Protein AF-A0A3C1Z7U4-F1 (afdb_monomer)

Solvent-accessible surface area (backbone atoms only — not comparable to full-atom values): 12182 Å² total; per-residue (Å²): 132,82,89,82,87,86,82,54,70,68,58,47,67,77,40,43,71,58,56,54,52,57,55,61,70,72,54,97,65,94,72,73,56,51,75,49,67,65,86,51,67,69,58,41,62,73,58,35,63,60,101,87,48,56,66,45,49,48,79,50,59,74,82,74,62,65,42,77,43,46,24,66,36,60,48,80,41,65,33,46,85,19,44,37,34,33,31,33,34,36,54,80,36,79,53,82,96,38,76,42,42,61,32,55,44,77,22,48,40,54,25,61,75,49,22,58,13,46,69,9,31,32,35,36,34,45,58,92,73,70,48,54,37,66,75,48,59,78,37,62,27,72,60,80,75,79,61,44,31,95,67,64,63,48,69,48,43,78,58,87,52,37,36,31,38,78,57,69,88,74,27,50,45,23,40,38,39,46,49,24,48,51,38,60,70,66,68,82,54,85,79,46,44,64,70,47,36,44,52,41,42,76,72,70,43,78,54,73,95,73,112

Foldseek 3Di:
DQDDDDDDPVCCVVCVVVVFVVSVVVDPDDDQGDKQADPDPVVQVVQAADPPGGRRMDTDGDQPWKDKWFFQFWDWDQALQFWTWTKTQTDQDDTLNDTDGIATCGAQLSCVVQQPGHGWIFMWTADVSHHIYTPGTPGHDHDDDDQADPQPRHGWDDDDRTIGDPPCQPRLNNQLNVQQVVVVVVVPDPPSHSVNSSVCVVVPDRDPVVD

Nearest PDB structures (foldseek):
  2owo-assembly1_A  TM=8.146E-01  e=3.472E-16  Escherichia coli K-12
  4glx-assembly1_A  TM=8.108E-01  e=1.636E-15  Escherichia coli K-12
  1v9p-assembly1_A  TM=6.167E-01  e=9.565E-16  Thermus filiformis
  1dgs-assembly2_B  TM=6.262E-01  e=2.635E-15  Thermus filiformis
  5tt5-assembly1_A  TM=5.731E-01  e=1.775E-14  Escherichia coli K-12

Secondary structure (DSSP, 8-state):
--------HHHHHHSHHHHHHHHHTT-SS----EEEE---HHHHHHH-B-SS-BSSEEEE------EEEEEEEEEEEE-TTSEEEEEEEEEEEEETTEEEEEEE---HHHHHHHT--TT-EEEEEEETTTEEEEEEEEE--PPP--SB-TTT-PBPEEETTEEE---TTT-HHHHHHHHHHHHHHH-S-TT-SHHHHHHHHHTT--SGGG-

Structure (mmCIF, N/CA/C/O backbone):
data_AF-A0A3C1Z7U4-F1
#
_entry.id   AF-A0A3C1Z7U4-F1
#
loop_
_atom_site.group_PDB
_atom_site.id
_atom_site.type_symbol
_atom_site.label_atom_id
_atom_site.label_alt_id
_atom_site.label_comp_id
_atom_site.label_asym_id
_atom_site.label_entity_id
_atom_site.label_seq_id
_atom_site.pdbx_PDB_ins_code
_atom_site.Cartn_x
_atom_site.Cartn_y
_atom_site.Cartn_z
_atom_site.occupancy
_atom_site.B_iso_or_equiv
_atom_site.auth_seq_id
_atom_site.auth_comp_id
_atom_site.auth_asym_id
_atom_site.auth_atom_id
_atom_site.pdbx_PDB_model_num
ATOM 1 N N . GLN A 1 1 ? -31.404 11.620 15.167 1.00 68.75 1 GLN A N 1
ATOM 2 C CA . GLN A 1 1 ? -30.250 12.331 15.762 1.00 68.75 1 GLN A CA 1
ATOM 3 C C . GLN A 1 1 ? -29.251 11.278 16.196 1.00 68.75 1 GLN A C 1
ATOM 5 O O . GLN A 1 1 ? -29.694 10.227 16.638 1.00 68.75 1 GLN A O 1
ATOM 10 N N . LEU A 1 2 ? -27.952 11.521 16.017 1.00 82.56 2 LEU A N 1
ATOM 11 C CA . LEU A 1 2 ? -26.932 10.608 16.535 1.00 82.56 2 LEU A CA 1
ATOM 12 C C . LEU A 1 2 ? -26.929 10.652 18.073 1.00 82.56 2 LEU A C 1
ATOM 14 O O . LEU A 1 2 ? -27.248 11.704 18.636 1.00 82.56 2 LEU A O 1
ATOM 18 N N . PRO A 1 3 ? -26.600 9.540 18.746 1.00 88.94 3 PRO A N 1
ATOM 19 C CA . PRO A 1 3 ? -26.448 9.509 20.195 1.00 88.94 3 PRO A CA 1
ATOM 20 C C . PRO A 1 3 ? -25.341 10.475 20.632 1.00 88.94 3 PRO A C 1
ATOM 22 O O . PRO A 1 3 ? -24.292 10.568 19.995 1.00 88.94 3 PRO A O 1
ATOM 25 N N . ILE A 1 4 ? -25.589 11.206 21.719 1.00 91.81 4 ILE A N 1
ATOM 26 C CA . ILE A 1 4 ? -24.641 12.167 22.286 1.00 91.81 4 ILE A CA 1
ATOM 27 C C . ILE A 1 4 ? -24.440 11.899 23.773 1.00 91.81 4 ILE A C 1
ATOM 29 O O . ILE A 1 4 ? -25.379 11.564 24.493 1.00 91.81 4 ILE A O 1
ATOM 33 N N . TRP A 1 5 ? -23.213 12.112 24.234 1.00 93.94 5 TRP A N 1
ATOM 34 C CA . TRP A 1 5 ? -22.877 12.199 25.648 1.00 93.94 5 TRP A CA 1
ATOM 35 C C . TRP A 1 5 ? -22.372 13.609 25.948 1.00 93.94 5 TRP A C 1
ATOM 37 O O . TRP A 1 5 ? -21.627 14.189 25.157 1.00 93.94 5 TRP A O 1
ATOM 47 N N . LEU A 1 6 ? -22.783 14.157 27.090 1.00 94.19 6 LEU A N 1
ATOM 48 C CA . LEU A 1 6 ? -22.351 15.460 27.582 1.00 94.19 6 LEU A CA 1
ATOM 49 C C . LEU A 1 6 ? -21.768 15.288 28.981 1.00 94.19 6 LEU A C 1
ATOM 51 O O . LEU A 1 6 ? -22.380 14.652 29.837 1.00 94.19 6 LEU A O 1
ATOM 55 N N . GLY A 1 7 ? -20.614 15.895 29.222 1.00 93.50 7 GLY A N 1
ATOM 56 C CA . GLY A 1 7 ? -19.969 15.878 30.525 1.00 93.50 7 GLY A CA 1
ATOM 57 C C . GLY A 1 7 ? -18.756 16.792 30.568 1.00 93.50 7 GLY A C 1
ATOM 58 O O . GLY A 1 7 ? -18.415 17.453 29.584 1.00 93.50 7 GLY A O 1
ATOM 59 N N . ASP A 1 8 ? -18.122 16.852 31.733 1.00 93.94 8 ASP A N 1
ATOM 60 C CA . ASP A 1 8 ? -16.895 17.615 31.919 1.00 93.94 8 ASP A CA 1
ATOM 61 C C . ASP A 1 8 ? -15.647 16.802 31.545 1.00 93.94 8 ASP A C 1
ATOM 63 O O . ASP A 1 8 ? -15.679 15.585 31.326 1.00 93.94 8 ASP A O 1
ATOM 67 N N . ILE A 1 9 ? -14.515 17.503 31.470 1.00 90.69 9 ILE A N 1
ATOM 68 C CA . ILE A 1 9 ? -13.242 16.897 31.082 1.00 90.69 9 ILE A CA 1
ATOM 69 C C . ILE A 1 9 ? -12.739 15.870 32.103 1.00 90.69 9 ILE A C 1
ATOM 71 O O . ILE A 1 9 ? -12.053 14.924 31.722 1.00 90.69 9 ILE A O 1
ATOM 75 N N . ASN A 1 10 ? -13.105 16.003 33.380 1.00 95.00 10 ASN A N 1
ATOM 76 C CA . ASN A 1 10 ? -12.690 15.068 34.425 1.00 95.00 10 ASN A CA 1
ATOM 77 C C . ASN A 1 10 ? -13.400 13.723 34.251 1.00 95.00 10 ASN A C 1
ATOM 79 O O . ASN A 1 10 ? -12.767 12.668 34.288 1.00 95.00 10 ASN A O 1
ATOM 83 N N . THR A 1 11 ? -14.704 13.760 33.990 1.00 95.19 11 THR A N 1
ATOM 84 C CA . THR A 1 11 ? -15.523 12.579 33.719 1.00 95.19 11 THR A CA 1
ATOM 8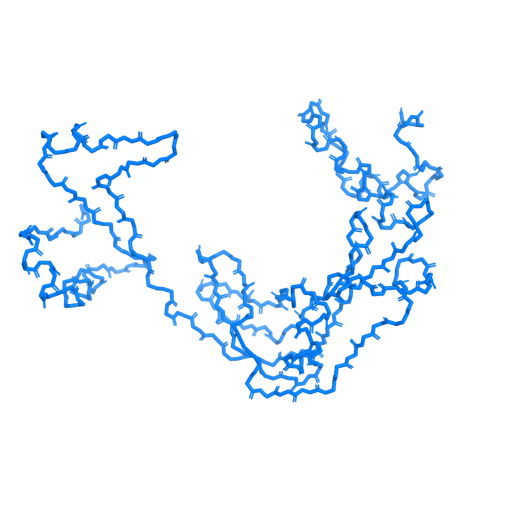5 C C . THR A 1 11 ? -15.080 11.917 32.420 1.00 95.19 11 THR A C 1
ATOM 87 O O . THR A 1 11 ? -14.838 10.713 32.402 1.00 95.19 11 THR A O 1
ATOM 90 N N . LEU A 1 12 ? -14.869 12.707 31.358 1.00 92.75 12 LEU A N 1
ATOM 91 C CA . LEU A 1 12 ? -14.352 12.191 30.091 1.00 92.75 12 LEU A CA 1
ATOM 92 C C . LEU A 1 12 ? -13.006 11.480 30.273 1.00 92.75 12 LEU A C 1
ATOM 94 O O . LEU A 1 12 ? -12.808 10.401 29.728 1.00 92.75 12 LEU A O 1
ATOM 98 N N . THR A 1 13 ? -12.088 12.060 31.049 1.00 92.94 13 THR A N 1
ATOM 99 C CA . THR A 1 13 ? -10.742 11.497 31.241 1.00 92.94 13 THR A CA 1
ATOM 100 C C . THR A 1 13 ? -10.772 10.233 32.103 1.00 92.94 13 THR A C 1
ATOM 102 O O . THR A 1 13 ? -10.055 9.279 31.821 1.00 92.94 13 THR A O 1
ATOM 105 N N . THR A 1 14 ? -11.608 10.197 33.144 1.00 96.62 14 THR A N 1
ATOM 106 C CA . THR A 1 14 ? -11.690 9.054 34.073 1.00 96.62 14 THR A CA 1
ATOM 107 C C . THR A 1 14 ? -12.508 7.884 33.531 1.00 96.62 14 THR A C 1
ATOM 109 O O . THR A 1 14 ? -12.253 6.744 33.908 1.00 96.62 14 THR A O 1
ATOM 112 N N . GLN A 1 15 ? -13.473 8.138 32.642 1.00 95.94 15 GLN A N 1
ATOM 113 C CA . GLN A 1 15 ? -14.406 7.132 32.118 1.00 95.94 15 GLN A CA 1
ATOM 114 C C . GLN A 1 15 ? -14.329 6.975 30.592 1.00 95.94 15 GLN A C 1
ATOM 116 O O . GLN A 1 15 ? -15.272 6.474 29.978 1.00 95.94 15 GLN A O 1
ATOM 121 N N . PHE A 1 16 ? -13.216 7.388 29.981 1.00 92.81 16 PHE A N 1
ATOM 122 C CA . PHE A 1 16 ? -13.046 7.482 28.529 1.00 92.81 16 PHE A CA 1
ATOM 123 C C . PHE A 1 16 ? -13.517 6.231 27.770 1.00 92.81 16 PHE A C 1
ATOM 125 O O . PHE A 1 16 ? -14.417 6.317 26.937 1.00 92.81 16 PHE A O 1
ATOM 132 N N . GLU A 1 17 ? -12.954 5.058 28.085 1.00 91.69 17 GLU A N 1
ATOM 133 C CA . GLU A 1 17 ? -13.262 3.810 27.367 1.00 91.69 17 GLU A CA 1
ATOM 134 C C . GLU A 1 17 ? -14.734 3.412 27.486 1.00 91.69 17 GLU A C 1
ATOM 136 O O . GLU A 1 17 ? -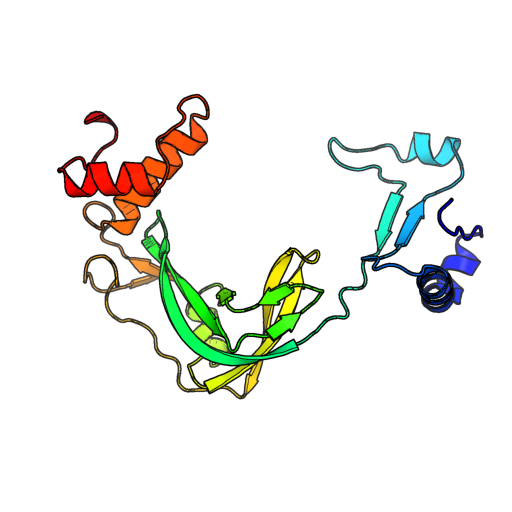15.346 2.964 26.512 1.00 91.69 17 GLU A O 1
ATOM 141 N N . LYS A 1 18 ? -15.318 3.614 28.672 1.00 93.94 18 LYS A N 1
ATOM 142 C CA . LYS A 1 18 ? -16.723 3.307 28.936 1.00 93.94 18 LYS A CA 1
ATOM 143 C C . LYS A 1 18 ? -17.638 4.202 28.105 1.00 93.94 18 LYS A C 1
ATOM 145 O O . LYS A 1 18 ? -18.523 3.689 27.435 1.00 93.94 18 LYS A O 1
ATOM 150 N N . ILE A 1 19 ? -17.396 5.516 28.099 1.00 94.44 19 ILE A N 1
ATOM 151 C CA . ILE A 1 19 ? -18.199 6.484 27.333 1.00 94.44 19 ILE A CA 1
ATOM 152 C C . ILE A 1 19 ? -18.165 6.154 25.838 1.00 94.44 19 ILE A C 1
ATOM 154 O O . ILE A 1 19 ? -19.208 6.134 25.188 1.00 94.44 19 ILE A O 1
ATOM 158 N N . VAL A 1 20 ? -16.976 5.872 25.293 1.00 92.44 20 VAL A N 1
ATOM 159 C CA . VAL A 1 20 ? -16.820 5.509 23.877 1.00 92.44 20 VAL A CA 1
ATOM 160 C C . VAL A 1 20 ? -17.592 4.229 23.558 1.00 92.44 20 VAL A C 1
ATOM 162 O O . VAL A 1 20 ? -18.362 4.207 22.600 1.00 92.44 20 VAL A O 1
ATOM 165 N N . THR A 1 21 ? -17.422 3.183 24.369 1.00 90.50 21 THR A N 1
ATOM 166 C CA . THR A 1 21 ? -18.082 1.885 24.157 1.00 90.50 21 THR A CA 1
ATOM 167 C C . THR A 1 21 ? -19.603 2.007 24.245 1.00 90.50 21 THR A C 1
ATOM 169 O O . THR A 1 21 ? -20.304 1.490 23.377 1.00 90.50 21 THR A O 1
ATOM 172 N N . ASP A 1 22 ? -20.107 2.734 25.245 1.00 92.62 22 ASP A N 1
ATOM 173 C CA . ASP A 1 22 ? -21.539 2.951 25.455 1.00 92.62 22 ASP A CA 1
ATOM 174 C C . ASP A 1 22 ? -22.163 3.696 24.261 1.00 92.62 22 ASP A C 1
ATOM 176 O O . ASP A 1 22 ? -23.215 3.289 23.778 1.00 92.62 22 ASP A O 1
ATOM 180 N N . ILE A 1 23 ? -21.509 4.739 23.725 1.00 92.25 23 ILE A N 1
ATOM 181 C CA . ILE A 1 23 ? -22.001 5.439 22.523 1.00 92.25 23 ILE A CA 1
ATOM 182 C C . ILE A 1 23 ? -22.014 4.507 21.311 1.00 92.25 23 ILE A C 1
ATOM 184 O O . ILE A 1 23 ? -23.020 4.441 20.606 1.00 92.25 23 ILE A O 1
ATOM 188 N N . LEU A 1 24 ? -20.923 3.785 21.054 1.00 88.69 24 LEU A N 1
ATOM 189 C CA . LEU A 1 24 ? -20.830 2.904 19.886 1.00 88.69 24 LEU A CA 1
ATOM 190 C C . LEU A 1 24 ? -21.876 1.779 19.925 1.00 88.69 24 LEU A C 1
ATOM 192 O O . LEU A 1 24 ? -22.390 1.394 18.883 1.00 88.69 24 LEU A O 1
ATOM 196 N N . ALA A 1 25 ? -22.247 1.296 21.112 1.00 89.44 25 ALA A N 1
ATOM 197 C CA . ALA A 1 25 ? -23.272 0.266 21.277 1.00 89.44 25 ALA A CA 1
ATOM 198 C C . ALA A 1 25 ? -24.713 0.758 21.019 1.00 89.44 25 ALA A C 1
ATOM 200 O O . ALA A 1 25 ? -25.631 -0.057 20.959 1.00 89.44 25 ALA A O 1
ATOM 201 N N . THR A 1 26 ? -24.936 2.071 20.889 1.00 91.94 26 THR A N 1
ATOM 202 C CA . THR A 1 26 ? -26.283 2.650 20.701 1.00 91.94 26 THR A CA 1
ATOM 203 C C . THR A 1 26 ? -26.698 2.830 19.240 1.00 91.94 26 THR A C 1
ATOM 205 O O . THR A 1 26 ? -27.820 3.267 18.985 1.00 91.94 26 THR A O 1
ATOM 208 N N . VAL A 1 27 ? -25.827 2.502 18.282 1.00 88.75 27 VAL A N 1
ATOM 209 C CA . VAL A 1 27 ? -26.119 2.580 16.842 1.00 88.75 27 VAL A CA 1
ATOM 210 C C . VAL A 1 27 ? -26.235 1.185 16.225 1.00 88.75 27 VAL A C 1
ATOM 212 O O . VAL A 1 27 ? -25.531 0.261 16.620 1.00 88.75 27 VAL A O 1
ATOM 215 N N . ASP A 1 28 ? -27.127 1.034 15.247 1.00 88.00 28 ASP A N 1
ATOM 216 C CA . ASP A 1 28 ? -27.421 -0.215 14.529 1.00 88.00 28 ASP A CA 1
ATOM 217 C C . ASP A 1 28 ? -26.757 -0.283 13.140 1.00 88.00 28 ASP A C 1
ATOM 219 O O . ASP A 1 28 ? -27.131 -1.091 12.289 1.00 88.00 28 ASP A O 1
ATOM 223 N N . PHE A 1 29 ? -25.755 0.565 12.909 1.00 81.00 29 PHE A N 1
ATOM 224 C CA . PHE A 1 29 ? -24.989 0.652 11.670 1.00 81.00 29 PHE A CA 1
ATOM 225 C C . PHE A 1 29 ? -23.494 0.809 11.958 1.00 81.00 29 PHE A C 1
ATOM 227 O O . PHE A 1 29 ? -23.091 1.245 13.038 1.00 81.00 29 PHE A O 1
ATOM 234 N N . ASP A 1 30 ? -22.671 0.486 10.961 1.00 71.94 30 ASP A N 1
ATOM 235 C CA . ASP A 1 30 ? -21.218 0.587 11.068 1.00 71.94 30 ASP A CA 1
ATOM 236 C C . ASP A 1 30 ? -20.768 2.045 11.246 1.00 71.94 30 ASP A C 1
ATOM 238 O O . ASP A 1 30 ? -21.117 2.937 10.466 1.00 71.94 30 ASP A O 1
ATOM 242 N N . VAL A 1 31 ? -19.931 2.274 12.254 1.00 81.62 31 VAL A N 1
ATOM 243 C CA . VAL A 1 31 ? -19.301 3.563 12.552 1.00 81.62 31 VAL A CA 1
ATOM 244 C C . VAL A 1 31 ? -17.801 3.369 12.728 1.00 81.62 31 VAL A C 1
ATOM 246 O O . VAL A 1 31 ? -17.345 2.352 13.243 1.00 81.62 31 VAL A O 1
ATOM 249 N N . ASP A 1 32 ? -17.011 4.350 12.299 1.00 75.50 32 ASP A N 1
ATOM 250 C CA . ASP A 1 32 ? -15.547 4.265 12.329 1.00 75.50 32 ASP A CA 1
ATOM 251 C C . ASP A 1 32 ? -14.915 4.924 13.564 1.00 75.50 32 ASP A C 1
ATOM 253 O O . ASP A 1 32 ? -13.687 5.003 13.670 1.00 75.50 32 ASP A O 1
ATOM 257 N N . GLY A 1 33 ? -15.744 5.394 14.500 1.00 86.56 33 GLY A N 1
ATOM 258 C CA . GLY A 1 33 ? -15.313 6.054 15.722 1.00 86.56 33 GLY A CA 1
ATOM 259 C C . GLY A 1 33 ? -16.361 6.988 16.322 1.00 86.56 33 GLY A C 1
ATOM 260 O O . GLY A 1 33 ? -17.536 6.959 15.962 1.00 86.56 33 GLY A O 1
ATOM 261 N N . VAL A 1 34 ? -15.902 7.849 17.230 1.00 92.19 34 VAL A N 1
ATOM 262 C CA . VAL A 1 34 ? -16.693 8.917 17.854 1.00 92.19 34 VAL A CA 1
ATOM 263 C C . VAL A 1 34 ? -16.026 10.273 17.635 1.00 92.19 34 VAL A C 1
ATOM 265 O O . VAL A 1 34 ? -14.810 10.368 17.460 1.00 92.19 34 VAL A O 1
ATOM 268 N N . VAL A 1 35 ? -16.814 11.345 17.651 1.00 93.94 35 VAL A N 1
ATOM 269 C CA . VAL A 1 35 ? -16.304 12.718 17.566 1.00 93.94 35 VAL A CA 1
ATOM 270 C C . VAL A 1 35 ? -16.416 13.371 18.935 1.00 93.94 35 VAL A C 1
ATOM 272 O O . VAL A 1 35 ? -17.496 13.420 19.516 1.00 93.94 35 VAL A O 1
ATOM 275 N N . PHE A 1 36 ? -15.301 13.896 19.431 1.00 94.19 36 PHE A N 1
ATOM 276 C CA . PHE A 1 36 ? -15.264 14.732 20.623 1.00 94.19 36 PHE A CA 1
ATOM 277 C C . PHE A 1 36 ? -15.289 16.199 20.217 1.00 94.19 36 PHE A C 1
ATOM 279 O O . PHE A 1 36 ? -14.517 16.621 19.354 1.00 94.19 36 PHE A O 1
ATOM 286 N N . GLU A 1 37 ? -16.155 16.975 20.860 1.00 95.19 37 GLU A N 1
ATOM 287 C CA . GLU A 1 37 ? -16.351 18.394 20.590 1.00 95.19 37 GLU A CA 1
ATOM 288 C C . GLU A 1 37 ? -16.462 19.177 21.901 1.00 95.19 37 GLU A C 1
ATOM 290 O O . GLU A 1 37 ? -17.188 18.789 22.817 1.00 95.19 37 GLU A O 1
ATOM 295 N N . VAL A 1 38 ? -15.760 20.308 21.983 1.00 95.50 38 VAL A N 1
ATOM 296 C CA . VAL A 1 38 ? -15.961 21.283 23.062 1.00 95.50 38 VAL A CA 1
ATOM 297 C C . VAL A 1 38 ? -17.317 21.950 22.876 1.00 95.50 38 VAL A C 1
ATOM 299 O O . VAL A 1 38 ? -17.565 22.527 21.829 1.00 95.50 38 VAL A O 1
ATOM 302 N N . THR A 1 39 ? -18.177 21.945 23.890 1.00 94.75 39 THR A N 1
ATOM 303 C CA . THR A 1 39 ? -19.539 22.505 23.791 1.00 94.75 39 THR A CA 1
ATOM 304 C C . THR A 1 39 ? -19.620 24.011 24.057 1.00 94.75 39 THR A C 1
ATOM 306 O O . THR A 1 39 ? -20.610 24.649 23.712 1.00 94.75 39 THR A O 1
ATOM 309 N N . ASN A 1 40 ? -18.590 24.609 24.664 1.00 94.31 40 ASN A N 1
ATOM 310 C CA . ASN A 1 40 ? -18.560 26.035 24.990 1.00 94.31 40 ASN A CA 1
ATOM 311 C C . ASN A 1 40 ? -18.132 26.893 23.782 1.00 94.31 40 ASN A C 1
ATOM 313 O O . ASN A 1 40 ? -16.992 26.809 23.326 1.00 94.31 40 ASN A O 1
ATOM 317 N N . GLU A 1 41 ? -19.017 27.776 23.315 1.00 95.50 41 GLU A N 1
ATOM 318 C CA . GLU A 1 41 ? -18.796 28.618 22.125 1.00 95.50 41 GLU A CA 1
ATOM 319 C C . GLU A 1 41 ? -17.652 29.641 22.270 1.00 95.50 41 GLU A C 1
ATOM 321 O O . GLU A 1 41 ? -16.918 29.909 21.314 1.00 95.50 41 GLU A O 1
ATOM 326 N N . SER A 1 42 ? -17.435 30.180 23.476 1.00 96.69 42 SER A N 1
ATOM 327 C CA . SER A 1 42 ? -16.307 31.087 23.736 1.00 96.69 42 SER A CA 1
ATOM 328 C C . SER A 1 42 ? -14.971 30.350 23.592 1.00 96.69 42 SER A C 1
ATOM 330 O O . SER A 1 42 ? -14.054 30.834 22.924 1.00 96.69 42 SER A O 1
ATOM 332 N N . LEU A 1 43 ? -14.887 29.123 24.120 1.00 94.31 43 LEU A N 1
ATOM 333 C CA . LEU A 1 43 ? -13.712 28.266 23.958 1.00 94.31 43 LEU A CA 1
ATOM 334 C C . LEU A 1 43 ? -13.500 27.854 22.499 1.00 94.31 43 LEU A C 1
ATOM 336 O O . LEU A 1 43 ? -12.370 27.931 22.020 1.00 94.31 43 LEU A O 1
ATOM 340 N N . LYS A 1 44 ? -14.557 27.488 21.759 1.00 96.56 44 LYS A N 1
ATOM 341 C CA . LYS A 1 44 ? -14.440 27.198 20.318 1.00 96.56 44 LYS A CA 1
ATOM 342 C C . LYS A 1 44 ? -13.828 28.375 19.557 1.00 96.56 44 LYS A C 1
ATOM 344 O O . LYS A 1 44 ? -12.913 28.182 18.751 1.00 96.56 44 LYS A O 1
ATOM 349 N N . THR A 1 45 ? -14.294 29.588 19.853 1.00 95.69 45 THR A N 1
ATOM 350 C CA . THR A 1 45 ? -13.799 30.827 19.239 1.00 95.69 45 THR A CA 1
ATOM 351 C C . THR A 1 45 ? -12.319 31.049 19.548 1.00 95.69 45 THR A C 1
ATOM 353 O O . THR A 1 45 ? -11.537 31.306 18.634 1.00 95.69 45 THR A O 1
ATOM 356 N N . GLN A 1 46 ? -11.910 30.890 20.810 1.00 97.00 46 GLN A N 1
ATOM 357 C CA . GLN A 1 46 ? -10.509 31.046 21.217 1.00 97.00 46 GLN A CA 1
ATOM 358 C C . GLN A 1 46 ? -9.588 29.976 20.620 1.00 97.00 46 GLN A C 1
ATOM 360 O O . GLN A 1 46 ? -8.468 30.279 20.210 1.00 97.00 46 GLN A O 1
ATOM 365 N N . MET A 1 47 ? -10.044 28.723 20.552 1.00 96.62 47 MET A N 1
ATOM 366 C CA . MET A 1 47 ? -9.259 27.626 19.988 1.00 96.62 47 MET A CA 1
ATOM 367 C C . MET A 1 47 ? -9.063 27.803 18.478 1.00 96.62 47 MET A C 1
ATOM 369 O O . MET A 1 47 ? -7.962 27.568 17.974 1.00 96.62 47 MET A O 1
ATOM 373 N N . GLY A 1 48 ? -10.100 28.245 17.762 1.00 96.12 48 GLY A N 1
ATOM 374 C CA . GLY A 1 48 ? -10.055 28.522 16.328 1.00 96.12 48 GLY A CA 1
ATOM 375 C C . GLY A 1 48 ? -9.897 27.273 15.450 1.00 96.12 48 GLY A C 1
ATOM 376 O O . GLY A 1 48 ? -10.223 26.146 15.837 1.00 96.12 48 GLY A O 1
ATOM 377 N N . ALA A 1 49 ? -9.399 27.470 14.228 1.00 96.06 49 ALA A N 1
ATOM 378 C CA . ALA A 1 49 ? -9.224 26.427 13.217 1.00 96.06 49 ALA A CA 1
ATOM 379 C C . ALA A 1 49 ? -7.993 26.698 12.336 1.00 96.06 49 ALA A C 1
ATOM 381 O O . ALA A 1 49 ? -7.495 27.821 12.271 1.00 96.06 49 ALA A O 1
ATOM 382 N N . ASN A 1 50 ? -7.503 25.669 11.645 1.00 93.94 50 ASN A N 1
ATOM 383 C CA . ASN A 1 50 ? -6.584 25.829 10.515 1.00 93.94 50 ASN A CA 1
ATOM 384 C C . ASN A 1 50 ? -7.353 25.678 9.185 1.00 93.94 50 ASN A C 1
ATOM 386 O O . ASN A 1 50 ? -8.565 25.488 9.183 1.00 93.94 50 ASN A O 1
ATOM 390 N N . ARG A 1 51 ? -6.654 25.722 8.040 1.00 91.44 51 ARG A N 1
ATOM 391 C CA . ARG A 1 51 ? -7.271 25.613 6.700 1.00 91.44 51 ARG A CA 1
ATOM 392 C C . ARG A 1 51 ? -8.112 24.340 6.489 1.00 91.44 51 ARG A C 1
ATOM 394 O O . ARG A 1 51 ? -8.909 24.299 5.560 1.00 91.44 51 ARG A O 1
ATOM 401 N N . LYS A 1 52 ? -7.902 23.293 7.290 1.00 88.75 52 LYS A N 1
ATOM 402 C CA . LYS A 1 52 ? -8.487 21.964 7.088 1.00 88.75 52 LYS A CA 1
ATOM 403 C C . LYS A 1 52 ? -9.294 21.440 8.285 1.00 88.75 52 LYS A C 1
ATOM 405 O O . LYS A 1 52 ? -10.174 20.619 8.066 1.00 88.75 52 LYS A O 1
ATOM 410 N N . PHE A 1 53 ? -9.013 21.877 9.515 1.00 92.50 53 PHE A N 1
ATOM 411 C CA . PHE A 1 53 ? -9.577 21.292 10.738 1.00 92.50 53 PHE A CA 1
ATOM 412 C C . PHE A 1 53 ? -9.818 22.331 11.846 1.00 92.50 53 PHE A C 1
ATOM 414 O O . PHE A 1 53 ? -8.995 23.231 12.051 1.00 92.50 53 PHE A O 1
ATOM 421 N N . HIS A 1 54 ? -10.904 22.156 12.605 1.00 96.62 54 HIS A N 1
ATOM 422 C CA . HIS A 1 54 ? -11.149 22.853 13.872 1.00 96.62 54 HIS A CA 1
ATOM 423 C C . HIS A 1 54 ? -10.237 22.306 14.976 1.00 96.62 54 HIS A C 1
ATOM 425 O O . HIS A 1 54 ? -9.951 21.113 15.010 1.00 96.62 54 HIS A O 1
ATOM 431 N N . ARG A 1 55 ? -9.770 23.166 15.889 1.00 95.38 55 ARG A N 1
ATOM 432 C CA . ARG A 1 55 ? -8.918 22.739 17.019 1.00 95.38 55 ARG A CA 1
ATOM 433 C C . ARG A 1 55 ? -9.716 22.218 18.216 1.00 95.38 55 ARG A C 1
ATOM 435 O O . ARG A 1 55 ? -9.152 21.547 19.068 1.00 95.38 55 ARG A O 1
ATOM 442 N N . TRP A 1 56 ? -11.005 22.536 18.276 1.00 95.31 56 TRP A N 1
ATOM 443 C CA . TRP A 1 56 ? -11.936 22.176 19.351 1.00 95.31 56 TRP A CA 1
ATOM 444 C C . TRP A 1 56 ? -12.737 20.895 19.071 1.00 95.31 56 TRP A C 1
ATOM 446 O O . TRP A 1 56 ? -13.632 20.552 19.843 1.00 95.31 56 TRP A O 1
ATOM 456 N N . GLN A 1 57 ? -12.428 20.197 17.975 1.00 95.75 57 GLN A N 1
ATOM 457 C CA . GLN A 1 57 ? -13.092 18.962 17.575 1.00 95.75 57 GLN A CA 1
ATOM 458 C C . GLN A 1 57 ? -12.057 17.929 17.122 1.00 95.75 57 GLN A C 1
ATOM 460 O O . GLN A 1 57 ? -11.125 18.259 16.386 1.00 95.75 57 GLN A O 1
ATOM 465 N N . ILE A 1 58 ? -12.224 16.675 17.540 1.00 92.88 58 ILE A N 1
ATOM 466 C CA . ILE A 1 58 ? -11.358 15.565 17.135 1.00 92.88 58 ILE A CA 1
ATOM 467 C C . ILE A 1 58 ? -12.174 14.292 16.913 1.00 92.88 58 ILE A C 1
ATOM 469 O O . ILE A 1 58 ? -13.018 13.926 17.726 1.00 92.88 58 ILE A O 1
ATOM 473 N N . ALA A 1 59 ? -11.904 13.601 15.806 1.00 90.88 59 ALA A N 1
ATOM 474 C CA . ALA A 1 59 ? -12.443 12.271 15.554 1.00 90.88 59 ALA A CA 1
ATOM 475 C C . ALA A 1 59 ? -11.521 11.221 16.186 1.00 90.88 59 ALA A C 1
ATOM 477 O O . ALA A 1 59 ? -10.367 11.074 15.775 1.00 90.88 59 ALA A O 1
ATOM 478 N N . PHE A 1 60 ? -12.032 10.489 17.170 1.00 89.00 60 PHE A N 1
ATOM 479 C CA . PHE A 1 60 ? -11.380 9.320 17.735 1.00 89.00 60 PHE A CA 1
ATOM 480 C C . PHE A 1 60 ? -11.861 8.079 16.995 1.00 89.00 60 PHE A C 1
ATOM 482 O O . PHE A 1 60 ? -13.020 7.689 17.111 1.00 89.00 60 PHE A O 1
ATOM 489 N N . LYS A 1 61 ? -10.962 7.471 16.222 1.00 82.25 61 LYS A N 1
ATOM 490 C CA . LYS A 1 61 ? -11.244 6.271 15.437 1.00 82.25 61 LYS A CA 1
ATOM 491 C C . LYS A 1 61 ? -10.506 5.093 16.028 1.00 82.25 61 LYS A C 1
ATOM 493 O O . LYS A 1 61 ? -9.275 5.115 16.105 1.00 82.25 61 LYS A O 1
ATOM 498 N N . GLU A 1 62 ? -11.244 4.064 16.414 1.00 69.25 62 GLU A N 1
ATOM 499 C CA . GLU A 1 62 ? -10.649 2.852 16.947 1.00 69.25 62 GLU A CA 1
ATOM 500 C C . GLU A 1 62 ? -10.480 1.831 15.827 1.00 69.25 62 GLU A C 1
ATOM 502 O O . GLU A 1 62 ? -11.402 1.131 15.425 1.00 69.25 62 GLU A O 1
ATOM 507 N N . ASN A 1 63 ? -9.271 1.765 15.280 1.00 61.69 63 ASN A N 1
ATOM 508 C CA . ASN A 1 63 ? -8.965 0.857 14.183 1.00 61.69 63 ASN A CA 1
ATOM 509 C C . ASN A 1 63 ? -8.624 -0.535 14.747 1.00 61.69 63 ASN A C 1
ATOM 511 O O . ASN A 1 63 ? -7.464 -0.952 14.757 1.00 61.69 63 ASN A O 1
ATOM 515 N N . LYS A 1 64 ? -9.632 -1.206 15.318 1.00 64.75 64 LYS A N 1
ATOM 516 C CA . LYS A 1 64 ? -9.489 -2.517 15.979 1.00 64.75 64 LYS A CA 1
ATOM 517 C C . LYS A 1 64 ? -9.386 -3.677 14.999 1.00 64.75 64 LYS A C 1
ATOM 519 O O . LYS A 1 64 ? -8.802 -4.706 15.339 1.00 64.75 64 LYS A O 1
ATOM 524 N N . ASP A 1 65 ? -9.906 -3.499 13.793 1.00 75.50 65 ASP A N 1
ATOM 525 C CA . ASP A 1 65 ? -9.933 -4.543 12.786 1.00 75.50 65 ASP A CA 1
ATOM 526 C C . ASP A 1 65 ? -8.523 -4.890 12.320 1.00 75.50 65 ASP A C 1
ATOM 528 O O . ASP A 1 65 ? -7.843 -4.140 11.608 1.00 75.50 65 ASP A O 1
ATOM 532 N N . LYS A 1 66 ? -8.099 -6.079 12.737 1.00 88.00 66 LYS A N 1
ATOM 533 C CA . LYS A 1 66 ? -6.866 -6.718 12.312 1.00 88.00 66 LYS A CA 1
ATOM 534 C C . LYS A 1 66 ? -7.207 -8.030 11.642 1.00 88.00 66 LYS A C 1
ATOM 536 O O . LYS A 1 66 ? -7.995 -8.807 12.170 1.00 88.00 66 LYS A O 1
ATOM 541 N N . ALA A 1 67 ? -6.556 -8.304 10.522 1.00 91.38 67 ALA A N 1
ATOM 542 C CA . ALA A 1 67 ? -6.615 -9.618 9.902 1.00 91.38 67 ALA A CA 1
ATOM 543 C C . ALA A 1 67 ? -5.232 -10.254 9.885 1.00 91.38 67 ALA A C 1
ATOM 545 O O . ALA A 1 67 ? -4.242 -9.588 9.582 1.00 91.38 67 ALA A O 1
ATOM 546 N N . GLN A 1 68 ? -5.180 -11.550 10.183 1.00 96.44 68 GLN A N 1
ATOM 547 C CA . GLN A 1 68 ? -4.016 -12.371 9.890 1.00 96.44 68 GLN A CA 1
ATOM 548 C C . GLN A 1 68 ? -4.248 -13.066 8.557 1.00 96.44 68 GLN A C 1
ATOM 550 O O . GLN A 1 68 ? -5.265 -13.730 8.382 1.00 96.44 68 GLN A O 1
ATOM 555 N N . VAL A 1 69 ? -3.328 -12.894 7.617 1.00 97.25 69 VAL A N 1
ATOM 556 C CA . VAL A 1 69 ? -3.485 -13.415 6.257 1.00 97.25 69 VAL A CA 1
ATOM 557 C C . VAL A 1 69 ? -2.172 -13.970 5.743 1.00 97.25 69 VAL A C 1
ATOM 559 O O . VAL A 1 69 ? -1.089 -13.488 6.087 1.00 97.25 69 VAL A O 1
ATOM 562 N N . LYS A 1 70 ? -2.276 -14.998 4.906 1.00 98.19 70 LYS A N 1
ATOM 563 C CA . LYS A 1 70 ? -1.141 -15.580 4.209 1.00 98.19 70 LYS A CA 1
ATOM 564 C C . LYS A 1 70 ? -0.804 -14.780 2.954 1.00 98.19 70 LYS A C 1
ATOM 566 O O . LYS A 1 70 ? -1.671 -14.434 2.151 1.00 98.19 70 LYS A O 1
ATOM 571 N N . VAL A 1 71 ? 0.485 -14.526 2.769 1.00 98.50 71 VAL A N 1
ATOM 572 C CA . VAL A 1 71 ? 1.034 -13.922 1.555 1.00 98.50 71 VAL A CA 1
ATOM 573 C C . VAL A 1 71 ? 1.200 -15.008 0.498 1.00 98.50 71 VAL A C 1
ATOM 575 O O . VAL A 1 71 ? 1.889 -16.002 0.723 1.00 98.50 71 VAL A O 1
ATOM 578 N N . LEU A 1 72 ? 0.577 -14.819 -0.662 1.00 98.31 72 LEU A N 1
ATOM 579 C CA . LEU A 1 72 ? 0.687 -15.710 -1.816 1.00 98.31 72 LEU A CA 1
ATOM 580 C C . LEU A 1 72 ? 1.991 -15.466 -2.578 1.00 98.31 72 LEU A C 1
ATOM 582 O O . LEU A 1 72 ? 2.699 -16.410 -2.915 1.00 98.31 72 LEU A O 1
ATOM 586 N N . SER A 1 73 ? 2.325 -14.199 -2.816 1.00 98.06 73 SER A N 1
ATOM 587 C CA . SER A 1 73 ? 3.564 -13.782 -3.475 1.00 98.06 73 SER A CA 1
ATOM 588 C C . SER A 1 73 ? 3.896 -12.325 -3.147 1.00 98.06 73 SER A C 1
ATOM 590 O O . SER A 1 73 ? 3.063 -11.587 -2.621 1.00 98.06 73 SER A O 1
ATOM 592 N N . VAL A 1 74 ? 5.123 -11.894 -3.450 1.00 98.06 74 VAL A N 1
ATOM 593 C CA . VAL A 1 74 ? 5.532 -10.486 -3.367 1.00 98.06 74 VAL A CA 1
ATOM 594 C C . VAL A 1 74 ? 5.952 -10.036 -4.760 1.00 98.06 74 VAL A C 1
ATOM 596 O O . VAL A 1 74 ? 6.975 -10.465 -5.278 1.00 98.06 74 VAL A O 1
ATOM 599 N N . THR A 1 75 ? 5.140 -9.189 -5.388 1.00 97.69 75 THR A N 1
ATOM 600 C CA . THR A 1 75 ? 5.354 -8.740 -6.768 1.00 97.69 75 THR A CA 1
ATOM 601 C C . THR A 1 75 ? 6.076 -7.387 -6.793 1.00 97.69 75 THR A C 1
ATOM 603 O O . THR A 1 75 ? 5.604 -6.435 -6.161 1.00 97.69 75 THR A O 1
ATOM 606 N N . PRO A 1 76 ? 7.185 -7.235 -7.542 1.00 97.81 76 PRO A N 1
ATOM 607 C CA . PRO A 1 76 ? 7.834 -5.942 -7.737 1.00 97.81 76 PRO A CA 1
ATOM 608 C C . PRO A 1 76 ? 7.044 -5.034 -8.686 1.00 97.81 76 PRO A C 1
ATOM 610 O O . PRO A 1 76 ? 6.764 -5.394 -9.827 1.00 97.81 76 PRO A O 1
ATOM 613 N N . GLN A 1 77 ? 6.769 -3.803 -8.259 1.00 97.44 77 GLN A N 1
ATOM 614 C CA . GLN A 1 77 ? 6.230 -2.746 -9.114 1.00 97.44 77 GLN A CA 1
ATOM 615 C C . GLN A 1 77 ? 7.254 -1.634 -9.329 1.00 97.44 77 GLN A C 1
ATOM 617 O O . GLN A 1 77 ? 7.798 -1.081 -8.374 1.00 97.44 77 GLN A O 1
ATOM 622 N N . VAL A 1 78 ? 7.490 -1.262 -10.586 1.00 98.12 78 VAL A N 1
ATOM 623 C CA . VAL A 1 78 ? 8.428 -0.189 -10.941 1.00 98.12 78 VAL A CA 1
ATOM 624 C C . VAL A 1 78 ? 7.708 1.156 -10.907 1.00 98.12 78 VAL A C 1
ATOM 626 O O . VAL A 1 78 ? 6.796 1.410 -11.691 1.00 98.12 78 VAL A O 1
ATOM 629 N N . GLY A 1 79 ? 8.118 2.033 -9.995 1.00 96.50 79 GLY A N 1
ATOM 630 C CA . GLY A 1 79 ? 7.603 3.392 -9.891 1.00 96.50 79 GLY A CA 1
ATOM 631 C C . GLY A 1 79 ? 8.176 4.329 -10.956 1.00 96.50 79 GLY A C 1
ATOM 632 O O . GLY A 1 79 ? 9.242 4.093 -11.523 1.00 96.50 79 GLY A O 1
ATOM 633 N N . ARG A 1 80 ? 7.505 5.468 -11.171 1.00 95.56 80 ARG A N 1
ATOM 634 C CA . ARG A 1 80 ? 7.910 6.496 -12.156 1.00 95.56 80 ARG A CA 1
ATOM 635 C C . ARG A 1 80 ? 9.332 7.047 -11.963 1.00 95.56 80 ARG A C 1
ATOM 637 O O . ARG A 1 80 ? 9.934 7.53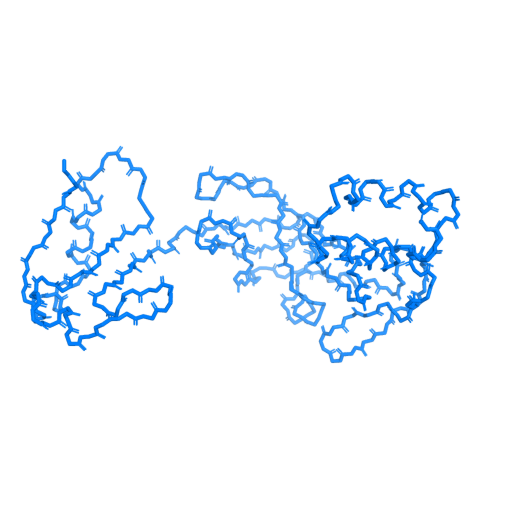3 -12.914 1.00 95.56 80 ARG A O 1
ATOM 644 N N . THR A 1 81 ? 9.850 7.007 -10.736 1.00 96.25 81 THR A N 1
ATOM 645 C CA . THR A 1 81 ? 11.203 7.463 -10.370 1.00 96.25 81 THR A CA 1
ATOM 646 C C . THR A 1 81 ? 12.236 6.334 -10.370 1.00 96.25 81 THR A C 1
ATOM 648 O O . THR A 1 81 ? 13.376 6.563 -9.998 1.00 96.25 81 THR A O 1
ATOM 651 N N . GLY A 1 82 ? 11.848 5.112 -10.744 1.00 97.19 82 GLY A N 1
ATOM 652 C CA . GLY A 1 82 ? 12.714 3.933 -10.718 1.00 97.19 82 GLY A CA 1
ATOM 653 C C . GLY A 1 82 ? 12.631 3.111 -9.434 1.00 97.19 82 GLY A C 1
ATOM 654 O O . GLY A 1 82 ? 13.067 1.965 -9.446 1.00 97.19 82 GLY A O 1
ATOM 655 N N . LYS A 1 83 ? 12.016 3.624 -8.360 1.00 98.06 83 LYS A N 1
ATOM 656 C CA . LYS A 1 83 ? 11.817 2.862 -7.117 1.00 98.06 83 LYS A CA 1
ATOM 657 C C . LYS A 1 83 ? 11.017 1.583 -7.363 1.00 98.06 83 LYS A C 1
ATOM 659 O O . LYS A 1 83 ? 9.893 1.650 -7.862 1.00 98.06 83 LYS A O 1
ATOM 664 N N . ILE A 1 84 ? 11.562 0.443 -6.950 1.00 98.31 84 ILE A N 1
ATOM 665 C CA . ILE A 1 84 ? 10.882 -0.850 -6.975 1.00 98.31 84 ILE A CA 1
ATOM 666 C C . ILE A 1 84 ? 10.111 -1.013 -5.664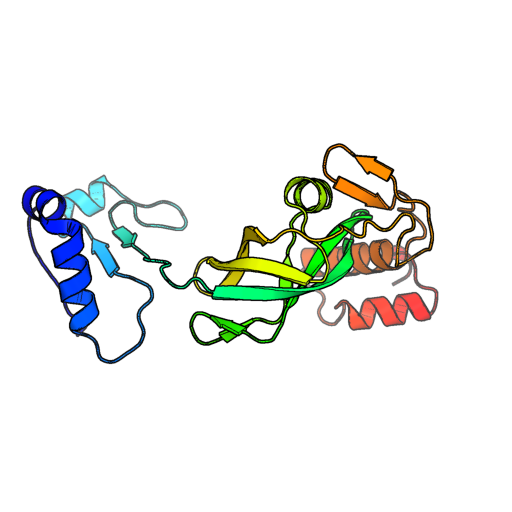 1.00 98.31 84 ILE A C 1
ATOM 668 O O . ILE A 1 84 ? 10.686 -1.122 -4.581 1.00 98.31 84 ILE A O 1
ATOM 672 N N . THR A 1 85 ? 8.785 -0.988 -5.763 1.00 97.75 85 THR A N 1
ATOM 673 C CA . THR A 1 85 ? 7.877 -1.155 -4.628 1.00 97.75 85 THR A CA 1
ATOM 674 C C . THR A 1 85 ? 7.436 -2.616 -4.545 1.00 97.75 85 THR A C 1
ATOM 676 O O . THR A 1 85 ? 6.839 -3.105 -5.505 1.00 97.75 85 THR A O 1
ATOM 679 N N . PRO A 1 86 ? 7.697 -3.321 -3.435 1.00 97.75 86 PRO A N 1
ATOM 680 C CA . PRO A 1 86 ? 7.168 -4.661 -3.219 1.00 97.75 86 PRO A CA 1
ATOM 681 C C . PRO A 1 86 ? 5.676 -4.592 -2.882 1.00 97.75 86 PRO A C 1
ATOM 683 O O . PRO A 1 86 ? 5.261 -3.822 -2.012 1.00 97.75 86 PRO A O 1
ATOM 686 N N . VAL A 1 87 ? 4.866 -5.406 -3.552 1.00 97.75 87 VAL A N 1
ATOM 687 C CA . VAL A 1 87 ? 3.432 -5.545 -3.277 1.00 97.75 87 VAL A CA 1
ATOM 688 C C . VAL A 1 87 ? 3.144 -6.989 -2.900 1.00 97.75 87 VAL A C 1
ATOM 690 O O . VAL A 1 87 ? 3.332 -7.883 -3.717 1.00 97.75 87 VAL A O 1
ATOM 693 N N . ALA A 1 88 ? 2.695 -7.212 -1.669 1.00 97.88 88 ALA A N 1
ATOM 694 C CA . ALA A 1 88 ? 2.237 -8.515 -1.218 1.00 97.88 88 ALA A CA 1
ATOM 695 C C . ALA A 1 88 ? 0.874 -8.816 -1.852 1.00 97.88 88 ALA A C 1
ATOM 697 O O . ALA A 1 88 ? -0.080 -8.058 -1.662 1.00 97.88 88 ALA A O 1
ATOM 698 N N . GLU A 1 89 ? 0.801 -9.908 -2.605 1.00 98.06 89 GLU A N 1
ATOM 699 C CA . GLU A 1 89 ? -0.436 -10.530 -3.068 1.00 98.06 89 GLU A CA 1
ATOM 700 C C . GLU A 1 89 ? -0.916 -11.478 -1.963 1.00 98.06 89 GLU A C 1
ATOM 702 O O . GLU A 1 89 ? -0.132 -12.260 -1.421 1.00 98.06 89 GLU A O 1
ATOM 707 N N . LEU A 1 90 ? -2.183 -11.380 -1.579 1.00 98.12 90 LEU A N 1
ATOM 708 C CA . LEU A 1 90 ? -2.720 -11.968 -0.354 1.00 98.12 90 LEU A CA 1
ATOM 709 C C . LEU A 1 90 ? -3.843 -12.949 -0.669 1.00 98.12 90 LEU A C 1
ATOM 711 O O . LEU A 1 90 ? -4.569 -12.773 -1.649 1.00 98.12 90 LEU A O 1
ATOM 715 N N . GLU A 1 91 ? -4.037 -13.938 0.202 1.00 97.81 91 GLU A N 1
ATOM 716 C CA . GLU A 1 91 ? -5.296 -14.685 0.207 1.00 97.81 91 GLU A CA 1
ATOM 717 C C . GLU A 1 91 ? -6.465 -13.705 0.452 1.00 97.81 91 GLU A C 1
ATOM 719 O O . GLU A 1 91 ? -6.369 -12.871 1.361 1.00 97.81 91 GLU A O 1
ATOM 724 N N . PRO A 1 92 ? -7.551 -13.747 -0.352 1.00 97.25 92 PRO A N 1
ATOM 725 C CA . PRO A 1 92 ? -8.670 -12.819 -0.207 1.00 97.25 92 PRO A CA 1
ATOM 726 C C . PRO A 1 92 ? -9.204 -12.799 1.227 1.00 97.25 92 PRO A C 1
ATOM 728 O O . PRO A 1 92 ? -9.689 -13.808 1.730 1.00 97.25 92 PRO A O 1
ATOM 731 N N . THR A 1 93 ? -9.103 -11.645 1.886 1.00 93.88 93 THR A N 1
ATOM 732 C CA . THR A 1 93 ? -9.399 -11.520 3.318 1.00 93.88 93 THR A CA 1
ATOM 733 C C . THR A 1 93 ? -10.342 -10.356 3.574 1.00 93.88 93 THR A C 1
ATOM 735 O O . THR A 1 93 ? -10.039 -9.222 3.203 1.00 93.88 93 THR A O 1
ATOM 738 N N . LEU A 1 94 ? -11.484 -10.616 4.213 1.00 89.44 94 LEU A N 1
ATOM 739 C CA . LEU A 1 94 ? -12.422 -9.567 4.607 1.00 89.44 94 LEU A CA 1
ATOM 740 C C . LEU A 1 94 ? -11.840 -8.768 5.781 1.00 89.44 94 LEU A C 1
ATOM 742 O O . LEU A 1 94 ? -11.528 -9.333 6.825 1.00 89.44 94 LEU A O 1
ATOM 746 N N . LEU A 1 95 ? -11.690 -7.456 5.604 1.00 88.19 95 LEU A N 1
ATOM 747 C CA . LEU A 1 95 ? -11.183 -6.546 6.626 1.00 88.19 95 LEU A CA 1
ATOM 748 C C . LEU A 1 95 ? -11.911 -5.201 6.533 1.00 88.19 95 LEU A C 1
ATOM 750 O O . LEU A 1 95 ? -11.813 -4.496 5.520 1.00 88.19 95 LEU A O 1
ATOM 754 N N . SER A 1 96 ? -12.647 -4.852 7.589 1.00 83.38 96 SER A N 1
ATOM 755 C CA . SER A 1 96 ? -13.463 -3.634 7.669 1.00 83.38 96 SER A CA 1
ATOM 756 C C . SER A 1 96 ? -14.374 -3.448 6.449 1.00 83.38 96 SER A C 1
ATOM 758 O O . SER A 1 96 ? -14.257 -2.469 5.708 1.00 83.38 96 SER A O 1
ATOM 760 N N . GLY A 1 97 ? -15.196 -4.461 6.159 1.00 81.94 97 GLY A N 1
ATOM 761 C CA . GLY A 1 97 ? -16.186 -4.424 5.075 1.00 81.94 97 GLY A CA 1
ATOM 762 C C . GLY A 1 97 ? -15.631 -4.488 3.644 1.00 81.94 97 GLY A C 1
ATOM 763 O O . GLY A 1 97 ? -16.411 -4.421 2.698 1.00 81.94 97 GLY A O 1
ATOM 764 N N . ALA A 1 98 ? -14.315 -4.639 3.441 1.00 87.25 98 ALA A N 1
ATOM 765 C CA . ALA A 1 98 ? -13.734 -4.837 2.109 1.00 87.25 98 ALA A CA 1
ATOM 766 C C . ALA A 1 98 ? -12.889 -6.106 2.028 1.00 87.25 98 ALA A C 1
ATOM 768 O O . ALA A 1 98 ? -12.193 -6.470 2.974 1.00 87.25 98 ALA A O 1
ATOM 769 N N . THR A 1 99 ? -12.904 -6.748 0.861 1.00 93.69 99 THR A N 1
ATOM 770 C CA . THR A 1 99 ? -12.006 -7.871 0.577 1.00 93.69 99 THR A CA 1
ATOM 771 C C . THR A 1 99 ? -10.642 -7.336 0.162 1.00 93.69 99 THR A C 1
ATOM 773 O O . THR A 1 99 ? -10.500 -6.684 -0.873 1.00 93.69 99 THR A O 1
ATOM 776 N N . ILE A 1 100 ? -9.632 -7.606 0.980 1.00 95.19 100 ILE A N 1
ATOM 777 C CA . ILE A 1 100 ? -8.250 -7.212 0.745 1.00 95.19 100 ILE A CA 1
ATOM 778 C C . ILE A 1 100 ? -7.518 -8.357 0.058 1.00 95.19 100 ILE A C 1
ATOM 780 O O . ILE A 1 100 ? -7.466 -9.473 0.564 1.00 95.19 100 ILE A O 1
ATOM 784 N N . VAL A 1 101 ? -6.942 -8.048 -1.100 1.00 97.19 101 VAL A N 1
ATOM 785 C CA . VAL A 1 101 ? -6.152 -8.985 -1.916 1.00 97.19 101 VAL A CA 1
ATOM 786 C C . VAL A 1 101 ? -4.703 -8.535 -2.083 1.00 97.19 101 VAL A C 1
ATOM 788 O O . VAL A 1 101 ? -3.866 -9.305 -2.538 1.00 97.19 101 VAL A O 1
ATOM 791 N N . ARG A 1 102 ? -4.389 -7.278 -1.737 1.00 96.44 102 ARG A N 1
ATOM 792 C CA . ARG A 1 102 ? -3.062 -6.679 -1.922 1.00 96.44 102 ARG A CA 1
ATOM 793 C C . ARG A 1 102 ? -2.717 -5.720 -0.795 1.00 96.44 102 ARG A C 1
ATOM 795 O O . ARG A 1 102 ? -3.574 -4.956 -0.352 1.00 96.44 102 ARG A O 1
ATOM 802 N N . ALA A 1 103 ? -1.451 -5.705 -0.393 1.00 95.69 103 ALA A N 1
ATOM 803 C CA . ALA A 1 103 ? -0.902 -4.716 0.529 1.00 95.69 103 ALA A CA 1
ATOM 804 C C . ALA A 1 103 ? 0.526 -4.324 0.126 1.00 95.69 103 ALA A C 1
ATOM 806 O O . ALA A 1 103 ? 1.270 -5.114 -0.450 1.00 95.69 103 ALA A O 1
ATOM 807 N N . THR A 1 104 ? 0.924 -3.085 0.412 1.00 94.94 104 THR A N 1
ATOM 808 C CA . THR A 1 104 ? 2.293 -2.626 0.134 1.00 94.94 104 THR A CA 1
ATOM 809 C C . THR A 1 104 ? 3.273 -3.176 1.170 1.00 94.94 104 THR A C 1
ATOM 811 O O . THR A 1 104 ? 3.016 -3.096 2.367 1.00 94.94 104 THR A O 1
ATOM 814 N N . GLY A 1 105 ? 4.419 -3.688 0.714 1.00 95.38 105 GLY A N 1
ATOM 815 C CA . GLY A 1 105 ? 5.575 -4.003 1.562 1.00 95.38 105 GLY A CA 1
ATOM 816 C C . GLY A 1 105 ? 6.470 -2.786 1.835 1.00 95.38 105 GLY A C 1
ATOM 817 O O . GLY A 1 105 ? 7.552 -2.935 2.388 1.00 95.38 105 GLY A O 1
ATOM 818 N N . HIS A 1 106 ? 6.041 -1.585 1.421 1.00 94.62 106 HIS A N 1
ATOM 819 C CA . HIS A 1 106 ? 6.722 -0.288 1.543 1.00 94.62 106 HIS A CA 1
ATOM 820 C C . HIS A 1 106 ? 8.036 -0.137 0.747 1.00 94.62 106 HIS A C 1
ATOM 822 O O . HIS A 1 106 ? 8.141 0.765 -0.096 1.00 94.62 106 HIS A O 1
ATOM 828 N N . HIS A 1 107 ? 9.039 -0.973 1.008 1.00 97.06 107 HIS A N 1
ATOM 829 C CA . HIS A 1 107 ? 10.326 -1.021 0.305 1.00 97.06 107 HIS A CA 1
ATOM 830 C C . HIS A 1 107 ? 11.063 -2.331 0.611 1.00 97.06 107 HIS A C 1
ATOM 832 O O . HIS A 1 107 ? 10.825 -2.957 1.639 1.00 97.06 107 HIS A O 1
ATOM 838 N N . TYR A 1 108 ? 11.972 -2.746 -0.275 1.00 97.88 108 TYR A N 1
ATOM 839 C CA . TYR A 1 108 ? 12.649 -4.041 -0.151 1.00 97.88 108 TYR A CA 1
ATOM 840 C C . TYR A 1 108 ? 13.559 -4.168 1.080 1.00 97.88 108 TYR A C 1
ATOM 842 O O . TYR A 1 108 ? 13.754 -5.287 1.548 1.00 97.88 108 TYR A O 1
ATOM 850 N N . GLY A 1 109 ? 14.061 -3.065 1.649 1.00 97.62 109 GLY A N 1
ATOM 851 C CA . GLY A 1 109 ? 14.754 -3.099 2.943 1.00 97.62 109 GLY A CA 1
ATOM 852 C C . GLY A 1 109 ? 13.864 -3.657 4.061 1.00 97.62 109 GLY A C 1
ATOM 853 O O . GLY A 1 109 ? 14.264 -4.598 4.738 1.00 97.62 109 GLY A O 1
ATOM 854 N N . LEU A 1 110 ? 12.614 -3.184 4.161 1.00 96.81 110 LEU A N 1
ATOM 855 C CA . LEU A 1 110 ? 11.645 -3.673 5.147 1.00 96.81 110 LEU A CA 1
ATOM 856 C C . LEU A 1 110 ? 11.207 -5.113 4.859 1.00 96.81 110 LEU A C 1
ATOM 858 O O . LEU A 1 110 ? 11.043 -5.910 5.776 1.00 96.81 110 LEU A O 1
ATOM 862 N N . VAL A 1 111 ? 11.046 -5.465 3.579 1.00 97.44 111 VAL A N 1
ATOM 863 C CA . VAL A 1 111 ? 10.734 -6.845 3.168 1.00 97.44 111 VAL A CA 1
ATOM 864 C C . VAL A 1 111 ? 11.819 -7.805 3.653 1.00 97.44 111 VAL A C 1
ATOM 866 O O . VAL A 1 111 ? 11.502 -8.852 4.215 1.00 97.44 111 VAL A O 1
ATOM 869 N N . LYS A 1 112 ? 13.090 -7.425 3.475 1.00 96.88 112 LYS A N 1
ATOM 870 C CA . LYS A 1 112 ? 14.247 -8.191 3.941 1.00 96.88 112 LYS A CA 1
ATOM 871 C C . LYS A 1 112 ? 14.300 -8.263 5.467 1.00 96.88 112 LYS A C 1
ATOM 873 O O . LYS A 1 112 ? 14.488 -9.348 6.003 1.00 96.88 112 LYS A O 1
ATOM 878 N N . GLU A 1 113 ? 14.118 -7.132 6.146 1.00 96.81 113 GLU A N 1
ATOM 879 C CA . GLU A 1 113 ? 14.139 -7.030 7.610 1.00 96.81 113 GLU A CA 1
ATOM 880 C C . GLU A 1 113 ? 13.059 -7.903 8.265 1.00 96.81 113 GLU A C 1
ATOM 882 O O . GLU A 1 113 ? 13.337 -8.633 9.212 1.00 96.81 113 GLU A O 1
ATOM 887 N N . GLN A 1 114 ? 11.832 -7.868 7.739 1.00 96.38 114 GLN A N 1
ATOM 888 C CA . GLN A 1 114 ? 10.689 -8.573 8.324 1.00 96.38 114 GLN A CA 1
ATOM 889 C C . GLN A 1 114 ? 10.528 -10.017 7.825 1.00 96.38 114 GLN A C 1
ATOM 891 O O . GLN A 1 114 ? 9.683 -10.750 8.339 1.00 96.38 114 GLN A O 1
ATOM 896 N N . GLY A 1 115 ? 11.294 -10.448 6.818 1.00 97.06 115 GLY A N 1
ATOM 897 C CA . GLY A 1 115 ? 11.127 -11.771 6.213 1.00 97.06 115 GLY A CA 1
ATOM 898 C C . GLY A 1 115 ? 9.793 -11.925 5.470 1.00 97.06 115 GLY A C 1
ATOM 899 O O . GLY A 1 115 ? 9.135 -12.966 5.573 1.00 97.06 115 GLY A O 1
ATOM 900 N N . LEU A 1 116 ? 9.361 -10.872 4.766 1.00 98.00 116 LEU A N 1
ATOM 901 C CA . LEU A 1 116 ? 8.116 -10.855 3.997 1.00 98.00 116 LEU A CA 1
ATOM 902 C C . LEU A 1 116 ? 8.309 -11.586 2.659 1.00 98.00 116 LEU A C 1
ATOM 904 O O . LEU A 1 116 ? 8.777 -11.009 1.682 1.00 98.00 116 LEU A O 1
ATOM 908 N N . GLY A 1 117 ? 7.931 -12.860 2.614 1.00 97.50 117 GLY A N 1
ATOM 909 C CA . GLY A 1 117 ? 8.016 -13.704 1.419 1.00 97.50 117 GLY A CA 1
ATOM 910 C C . GLY A 1 117 ? 6.723 -14.461 1.123 1.00 97.50 117 GLY A C 1
ATOM 911 O O . GLY A 1 117 ? 5.760 -14.401 1.894 1.00 97.50 117 GLY A O 1
ATOM 912 N N . ALA A 1 118 ? 6.699 -15.209 0.020 1.00 97.81 118 ALA A N 1
ATOM 913 C CA . ALA A 1 118 ? 5.597 -16.121 -0.285 1.00 97.81 118 ALA A CA 1
ATOM 914 C C . ALA A 1 118 ? 5.461 -17.186 0.820 1.00 97.81 118 ALA A C 1
ATOM 916 O O . ALA A 1 118 ? 6.439 -17.816 1.218 1.00 97.81 118 ALA A O 1
ATOM 917 N N . GLY A 1 119 ? 4.249 -17.373 1.340 1.00 97.50 119 GLY A N 1
ATOM 918 C CA . GLY A 1 119 ? 3.963 -18.258 2.471 1.00 97.50 119 GLY A CA 1
ATOM 919 C C . GLY A 1 119 ? 4.136 -17.622 3.854 1.00 97.50 119 GLY A C 1
ATOM 920 O O . GLY A 1 119 ? 3.839 -18.285 4.851 1.00 97.50 119 GLY A O 1
ATOM 921 N N . SER A 1 120 ? 4.569 -16.359 3.938 1.00 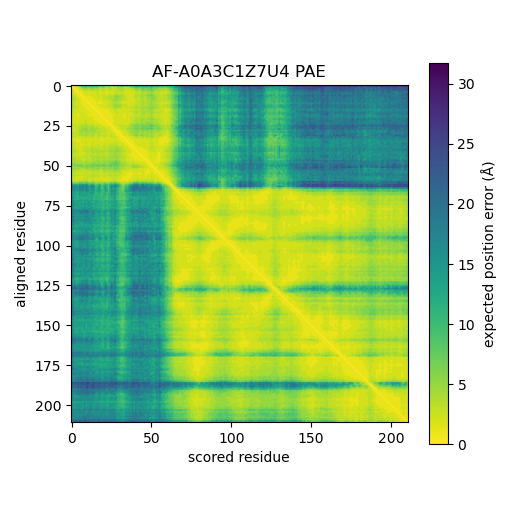98.12 120 SER A N 1
ATOM 922 C CA . SER A 1 120 ? 4.564 -15.622 5.207 1.00 98.12 120 SER A CA 1
ATOM 923 C C . SER A 1 120 ? 3.135 -15.381 5.708 1.00 98.12 120 SER A C 1
ATOM 925 O O . SER A 1 120 ? 2.186 -15.331 4.922 1.00 98.12 120 SER A O 1
ATOM 927 N N . ILE A 1 121 ? 2.977 -15.242 7.025 1.00 98.25 121 ILE A N 1
ATOM 928 C CA . ILE A 1 121 ? 1.717 -14.825 7.658 1.00 98.25 121 ILE A CA 1
ATOM 929 C C . ILE A 1 121 ? 1.926 -13.421 8.205 1.00 98.25 121 ILE A C 1
ATOM 931 O O . ILE A 1 121 ? 2.876 -13.190 8.956 1.00 98.25 121 ILE A O 1
ATOM 935 N N . ILE A 1 122 ? 1.044 -12.495 7.846 1.00 97.81 122 ILE A N 1
ATOM 936 C CA . ILE A 1 122 ? 1.137 -11.083 8.223 1.00 97.81 122 ILE A CA 1
ATOM 937 C C . ILE A 1 122 ? -0.093 -10.624 8.994 1.00 97.81 122 ILE A C 1
ATOM 939 O O . ILE A 1 122 ? -1.174 -11.177 8.824 1.00 97.81 122 ILE A O 1
ATOM 943 N N . GLU A 1 123 ? 0.069 -9.580 9.803 1.00 96.25 123 GLU A N 1
ATOM 944 C CA . GLU A 1 123 ? -1.038 -8.831 10.401 1.00 96.25 123 GLU A CA 1
ATOM 945 C C . GLU A 1 123 ? -1.313 -7.566 9.573 1.00 96.25 123 GLU A C 1
ATOM 947 O O . GLU A 1 123 ? -0.407 -6.759 9.347 1.00 96.25 123 GLU A O 1
ATOM 952 N N . LEU A 1 124 ? -2.562 -7.375 9.146 1.00 93.19 124 LEU A N 1
ATOM 953 C CA . LEU A 1 124 ? -3.029 -6.217 8.386 1.00 93.19 124 LEU A CA 1
ATOM 954 C C . LEU A 1 124 ? -3.942 -5.318 9.210 1.00 93.19 124 LEU A C 1
ATOM 956 O O . LEU A 1 124 ? -4.742 -5.806 9.999 1.00 93.19 124 LEU A O 1
ATOM 960 N N . THR A 1 125 ? -3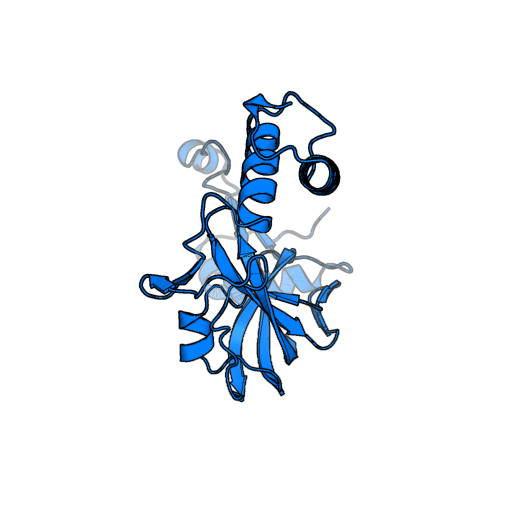.895 -4.017 8.927 1.00 90.31 125 THR A N 1
ATOM 961 C CA . THR A 1 125 ? -4.936 -3.039 9.292 1.00 90.31 125 THR A CA 1
ATOM 962 C C . THR A 1 125 ? -5.317 -2.198 8.079 1.00 90.31 125 THR A C 1
ATOM 964 O O . THR A 1 125 ? -4.555 -2.112 7.114 1.00 90.31 125 THR A O 1
ATOM 967 N N . ARG A 1 126 ? -6.479 -1.534 8.105 1.00 86.25 126 ARG A N 1
ATOM 968 C CA . ARG A 1 126 ? -6.844 -0.535 7.086 1.00 86.25 126 ARG A CA 1
ATOM 969 C C . ARG A 1 126 ? -6.782 0.863 7.667 1.00 86.25 126 ARG A C 1
ATOM 971 O O . ARG A 1 126 ? -7.672 1.283 8.395 1.00 86.25 126 ARG A O 1
ATOM 978 N N . SER A 1 127 ? -5.743 1.620 7.325 1.00 74.69 127 SER A N 1
ATOM 979 C CA . SER A 1 127 ? -5.608 3.011 7.772 1.00 74.69 127 SER A CA 1
ATOM 980 C C . SER A 1 127 ? -6.793 3.840 7.269 1.00 74.69 127 SER A C 1
ATOM 982 O O . SER A 1 127 ? -7.029 3.912 6.059 1.00 74.69 127 SER A O 1
ATOM 984 N N . GLY A 1 128 ? -7.553 4.423 8.205 1.00 70.06 128 GLY A N 1
ATOM 985 C CA . GLY A 1 128 ? -8.771 5.185 7.915 1.00 70.06 128 GLY A CA 1
ATOM 986 C C . GLY A 1 128 ? -9.847 4.389 7.173 1.00 70.06 128 GLY A C 1
ATOM 987 O O . GLY A 1 128 ? -10.565 4.986 6.384 1.00 70.06 128 GLY A O 1
ATOM 988 N N . LEU A 1 129 ? -9.891 3.060 7.350 1.00 72.62 129 LEU A N 1
ATOM 989 C CA . LEU A 1 129 ? -10.768 2.127 6.627 1.00 72.62 129 LEU A CA 1
ATOM 990 C C . LEU A 1 129 ? -10.601 2.137 5.097 1.00 72.62 129 LEU A C 1
ATOM 992 O O . LEU A 1 129 ? -11.463 1.642 4.378 1.00 72.62 129 LEU A O 1
ATOM 996 N N . VAL A 1 130 ? -9.487 2.669 4.575 1.00 78.00 130 VAL A N 1
ATOM 997 C CA . VAL A 1 130 ? -9.244 2.769 3.125 1.00 78.00 130 VAL A CA 1
ATOM 998 C C . VAL A 1 130 ? -8.024 1.959 2.714 1.00 78.00 130 VAL A C 1
ATOM 1000 O O . VAL A 1 130 ? -8.164 1.035 1.913 1.00 78.00 130 VAL A O 1
ATOM 1003 N N . ILE A 1 131 ? -6.845 2.267 3.264 1.00 83.19 131 ILE A N 1
ATOM 1004 C CA . ILE A 1 131 ? -5.561 1.765 2.749 1.00 83.19 131 ILE A CA 1
ATOM 1005 C C . ILE A 1 131 ? -5.068 0.582 3.595 1.00 83.19 131 ILE A C 1
ATOM 1007 O O . ILE A 1 131 ? -4.756 0.789 4.772 1.00 83.19 131 ILE A O 1
ATOM 1011 N N . PRO A 1 132 ? -4.946 -0.635 3.027 1.00 90.00 132 PRO A N 1
ATOM 1012 C CA . PRO A 1 132 ? -4.352 -1.773 3.721 1.00 90.00 132 PRO A CA 1
ATOM 1013 C C . PRO A 1 132 ? -2.874 -1.528 4.030 1.00 90.00 132 PRO A C 1
ATOM 1015 O O . PRO A 1 132 ? -2.099 -1.137 3.154 1.00 90.00 132 PRO A O 1
ATOM 1018 N N . LYS A 1 133 ? -2.483 -1.789 5.274 1.00 90.88 133 LYS A N 1
ATOM 1019 C CA . LYS A 1 133 ? -1.117 -1.665 5.775 1.00 90.88 133 LYS A CA 1
ATOM 1020 C C . LYS A 1 133 ? -0.705 -2.959 6.466 1.00 90.88 133 LYS A C 1
ATOM 1022 O O . LYS A 1 133 ? -1.449 -3.481 7.293 1.00 90.88 133 LYS A O 1
ATOM 1027 N N . ILE A 1 134 ? 0.500 -3.430 6.151 1.00 94.88 134 ILE A N 1
ATOM 1028 C CA . ILE A 1 134 ? 1.160 -4.513 6.881 1.00 94.88 134 ILE A CA 1
ATOM 1029 C C . ILE A 1 134 ? 1.700 -3.940 8.193 1.00 94.88 134 ILE A C 1
ATOM 1031 O O . ILE A 1 134 ? 2.534 -3.036 8.181 1.00 94.88 134 ILE A O 1
ATOM 1035 N N . ASN A 1 135 ? 1.205 -4.436 9.327 1.00 92.69 135 ASN A N 1
ATOM 1036 C CA . ASN A 1 135 ? 1.683 -4.027 10.648 1.00 92.69 135 ASN A CA 1
ATOM 1037 C C . ASN A 1 135 ? 2.981 -4.748 11.012 1.00 92.69 135 ASN A C 1
ATOM 1039 O O . ASN A 1 135 ? 3.920 -4.123 11.496 1.00 92.69 135 ASN A O 1
ATOM 1043 N N . LYS A 1 136 ? 2.997 -6.071 10.820 1.00 94.50 136 LYS A N 1
ATOM 1044 C CA . LYS A 1 136 ? 4.121 -6.958 11.133 1.00 94.50 136 LYS A CA 1
ATOM 1045 C C . LYS A 1 136 ? 3.983 -8.293 10.409 1.00 94.50 136 LYS A C 1
ATOM 1047 O O . LYS A 1 136 ? 2.871 -8.727 10.097 1.00 94.50 136 LYS A O 1
ATOM 1052 N N . VAL A 1 137 ? 5.113 -8.962 10.220 1.00 97.75 137 VAL A N 1
ATOM 1053 C CA . VAL A 1 137 ? 5.181 -10.363 9.799 1.00 97.75 137 VAL A CA 1
ATOM 1054 C C . VAL A 1 137 ? 5.141 -11.240 11.054 1.00 97.75 137 VAL A C 1
ATOM 1056 O O . VAL A 1 1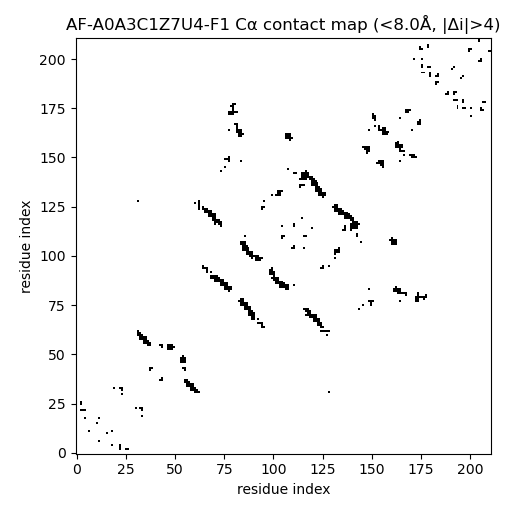37 ? 5.986 -11.114 11.934 1.00 97.75 137 VAL A O 1
ATOM 1059 N N . LEU A 1 138 ? 4.122 -12.094 11.161 1.00 97.38 138 LEU A N 1
ATOM 1060 C CA . LEU A 1 138 ? 3.925 -13.035 12.271 1.00 97.38 138 LEU A CA 1
ATOM 1061 C C . LEU A 1 138 ? 4.706 -14.336 12.059 1.00 97.38 138 LEU A C 1
ATOM 1063 O O . LEU A 1 138 ? 5.215 -14.919 13.011 1.00 97.38 138 LEU A O 1
ATOM 1067 N N . LYS A 1 139 ? 4.798 -14.782 10.803 1.00 97.88 139 LYS A N 1
ATOM 1068 C CA . LYS A 1 139 ? 5.608 -15.925 10.377 1.00 97.88 139 LYS A CA 1
ATOM 1069 C C . LYS A 1 139 ? 6.364 -15.535 9.119 1.00 97.88 139 LYS A C 1
ATOM 1071 O O . LYS A 1 139 ? 5.730 -15.257 8.103 1.00 97.88 139 LYS A O 1
ATOM 1076 N N . SER A 1 140 ? 7.689 -15.509 9.195 1.00 97.50 140 SER A N 1
ATOM 1077 C CA . SER A 1 140 ? 8.542 -15.176 8.058 1.00 97.50 140 SER A CA 1
ATOM 1078 C C . SER A 1 140 ? 8.620 -16.319 7.047 1.00 97.50 140 SER A C 1
ATOM 1080 O O . SER A 1 140 ? 8.340 -17.483 7.349 1.00 97.50 140 SER A O 1
ATOM 1082 N N . ALA A 1 141 ? 8.998 -15.963 5.825 1.00 96.75 141 ALA A N 1
ATOM 1083 C CA . ALA A 1 141 ? 9.319 -16.893 4.755 1.00 96.75 141 ALA A CA 1
ATOM 1084 C C . ALA A 1 141 ? 10.552 -16.394 3.991 1.00 96.75 141 ALA A C 1
ATOM 1086 O O . ALA A 1 141 ? 11.017 -15.272 4.208 1.00 96.75 141 ALA A O 1
ATOM 1087 N N . ALA A 1 142 ? 11.088 -17.230 3.100 1.00 96.75 142 ALA A N 1
ATOM 1088 C CA . ALA A 1 142 ? 12.186 -16.828 2.232 1.00 96.75 142 ALA A CA 1
ATOM 1089 C C . ALA A 1 142 ? 11.7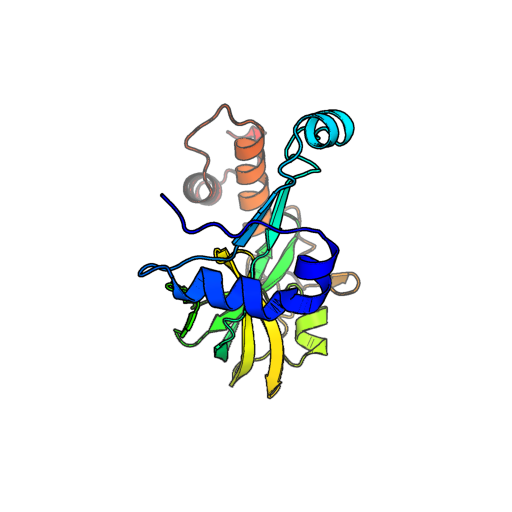71 -15.612 1.391 1.00 96.75 142 ALA A C 1
ATOM 1091 O O . ALA A 1 142 ? 10.731 -15.625 0.728 1.00 96.75 142 ALA A O 1
ATOM 1092 N N . VAL A 1 143 ? 12.578 -14.555 1.454 1.00 96.50 143 VAL A N 1
ATOM 1093 C CA . VAL A 1 143 ? 12.330 -13.315 0.722 1.00 96.50 143 VAL A CA 1
ATOM 1094 C C . VAL A 1 143 ? 12.905 -13.445 -0.680 1.00 96.50 143 VAL A C 1
ATOM 1096 O O . VAL A 1 143 ? 14.090 -13.731 -0.835 1.00 96.50 143 VAL A O 1
ATOM 1099 N N . ASP A 1 144 ? 12.070 -13.179 -1.678 1.00 93.56 144 ASP A N 1
ATOM 1100 C CA . ASP A 1 144 ? 12.494 -13.044 -3.066 1.00 93.56 144 ASP A CA 1
ATOM 1101 C C . ASP A 1 144 ? 12.706 -11.559 -3.387 1.00 93.56 144 ASP A C 1
ATOM 1103 O O . ASP A 1 144 ? 11.779 -10.747 -3.290 1.00 93.56 144 ASP A O 1
ATOM 1107 N N . ILE A 1 14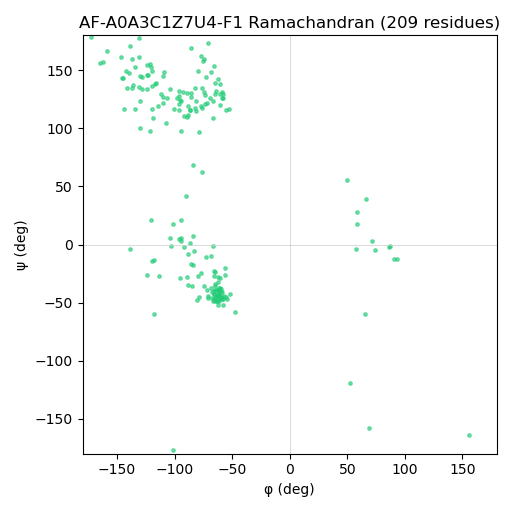5 ? 13.949 -11.189 -3.697 1.00 96.88 145 ILE A N 1
ATOM 1108 C CA . ILE A 1 145 ? 14.323 -9.829 -4.088 1.00 96.88 145 ILE A CA 1
ATOM 1109 C C . ILE A 1 145 ? 14.783 -9.895 -5.542 1.00 96.88 145 ILE A C 1
ATOM 1111 O O . ILE A 1 145 ? 15.783 -10.561 -5.813 1.00 96.88 145 ILE A O 1
ATOM 1115 N N . PRO A 1 146 ? 14.119 -9.185 -6.468 1.00 97.19 146 PRO A N 1
ATOM 1116 C CA . PRO A 1 146 ? 14.524 -9.205 -7.862 1.00 97.19 146 PRO A CA 1
ATOM 1117 C C . PRO A 1 146 ? 15.913 -8.582 -8.020 1.00 97.19 146 PRO A C 1
ATOM 1119 O O . PRO A 1 146 ? 16.218 -7.543 -7.431 1.00 97.19 146 PRO A O 1
ATOM 1122 N N . ASP A 1 147 ? 16.741 -9.195 -8.855 1.00 97.81 147 ASP A N 1
ATOM 1123 C CA . ASP A 1 147 ? 18.059 -8.689 -9.237 1.00 97.81 147 ASP A CA 1
ATOM 1124 C C . ASP A 1 147 ? 17.992 -7.769 -10.470 1.00 97.81 147 ASP A C 1
ATOM 1126 O O . ASP A 1 147 ? 18.789 -6.836 -10.599 1.00 97.81 147 ASP A O 1
ATOM 1130 N N . HIS A 1 148 ? 16.995 -7.979 -11.333 1.00 98.25 148 HIS A N 1
ATOM 1131 C CA . HIS A 1 148 ? 16.735 -7.201 -12.539 1.00 98.25 148 HIS A CA 1
ATOM 1132 C C . HIS A 1 148 ? 15.352 -6.542 -12.514 1.00 98.25 148 HIS A C 1
ATOM 1134 O O . HIS A 1 148 ? 14.378 -7.033 -11.942 1.00 98.25 148 HIS A O 1
ATOM 1140 N N . CYS A 1 149 ? 15.256 -5.386 -13.163 1.00 98.31 149 CYS A N 1
ATOM 1141 C CA . CYS A 1 149 ? 14.035 -4.606 -13.248 1.00 98.31 149 CYS A CA 1
ATOM 1142 C C . CYS A 1 149 ? 12.969 -5.358 -14.061 1.00 98.31 149 CYS A C 1
ATOM 1144 O O . CYS A 1 149 ? 13.186 -5.591 -15.252 1.00 98.31 149 CYS A O 1
ATOM 1146 N N . PRO A 1 150 ? 11.766 -5.621 -13.517 1.00 97.50 150 PRO A N 1
ATOM 1147 C CA . PRO A 1 150 ? 10.729 -6.374 -14.231 1.00 97.50 150 PRO A CA 1
ATOM 1148 C C . PRO A 1 150 ? 10.146 -5.613 -15.435 1.00 97.50 150 PRO A C 1
ATOM 1150 O O . PRO A 1 150 ? 9.394 -6.181 -16.218 1.00 97.50 150 PRO A O 1
ATOM 1153 N N . SER A 1 151 ? 10.466 -4.321 -15.592 1.00 97.50 151 SER A N 1
ATOM 1154 C CA . SER A 1 151 ? 10.020 -3.523 -16.739 1.00 97.50 151 SER A CA 1
ATOM 1155 C C . SER A 1 151 ? 11.034 -3.440 -17.879 1.00 97.50 151 SER A C 1
ATOM 1157 O O . SER A 1 151 ? 10.613 -3.191 -19.004 1.00 97.50 151 SER A O 1
ATOM 1159 N N . CYS A 1 152 ? 12.337 -3.525 -17.608 1.00 97.06 152 CYS A N 1
ATOM 1160 C CA . CYS A 1 152 ? 13.367 -3.257 -18.625 1.00 97.06 152 CYS A CA 1
ATOM 1161 C C . CYS A 1 152 ? 14.554 -4.220 -18.600 1.00 97.06 152 CYS A C 1
ATOM 1163 O O . CYS A 1 152 ? 15.429 -4.100 -19.446 1.00 97.06 152 CYS A O 1
ATOM 1165 N N . GLY A 1 153 ? 14.607 -5.144 -17.639 1.00 97.44 153 GLY A N 1
ATOM 1166 C CA . GLY A 1 153 ? 15.701 -6.100 -17.494 1.00 97.44 153 GLY A CA 1
ATOM 1167 C C . GLY A 1 153 ? 17.004 -5.516 -16.944 1.00 97.44 153 GLY A C 1
ATOM 1168 O O . GLY A 1 153 ? 17.921 -6.281 -16.696 1.00 97.44 153 GLY A O 1
ATOM 1169 N N . GLU A 1 154 ? 17.111 -4.202 -16.716 1.00 97.62 154 GLU A N 1
ATOM 1170 C CA . GLU A 1 154 ? 18.325 -3.597 -16.146 1.00 97.62 154 GLU A CA 1
ATOM 1171 C C . GLU A 1 154 ? 18.608 -4.117 -14.731 1.00 97.62 154 GLU A C 1
ATOM 1173 O O . GLU A 1 154 ? 17.680 -4.247 -13.928 1.00 97.62 154 GLU A O 1
ATOM 1178 N N . LYS A 1 155 ? 19.886 -4.326 -14.397 1.00 98.12 155 LYS A N 1
ATOM 1179 C CA . LYS A 1 155 ? 20.312 -4.674 -13.038 1.00 98.12 155 LYS A CA 1
ATOM 1180 C C . LYS A 1 155 ? 19.882 -3.601 -12.033 1.00 98.12 155 LYS A C 1
ATOM 1182 O O . LYS A 1 155 ? 20.124 -2.407 -12.224 1.00 98.12 155 LYS A O 1
ATOM 1187 N N . LEU A 1 156 ? 19.244 -4.034 -10.951 1.00 98.38 156 LEU A N 1
ATOM 1188 C CA . LEU A 1 156 ? 18.768 -3.156 -9.888 1.00 98.38 156 LEU A CA 1
ATOM 1189 C C . LEU A 1 156 ? 19.905 -2.769 -8.939 1.00 98.38 156 LEU A C 1
ATOM 1191 O O . LEU A 1 156 ? 20.853 -3.526 -8.723 1.00 98.38 156 LEU A O 1
ATOM 1195 N N . GLN A 1 157 ? 19.796 -1.572 -8.368 1.00 98.31 157 GLN A N 1
ATOM 1196 C CA . GLN A 1 157 ? 20.766 -1.027 -7.421 1.00 98.31 157 GLN A CA 1
ATOM 1197 C C . GLN A 1 157 ? 20.085 -0.672 -6.103 1.00 98.31 157 GLN A C 1
ATOM 1199 O O . GLN A 1 157 ? 18.920 -0.272 -6.084 1.00 98.31 157 GLN A O 1
ATOM 1204 N N . TRP A 1 158 ? 20.809 -0.837 -5.000 1.00 98.12 158 TRP A N 1
ATOM 1205 C CA . TRP A 1 158 ? 20.342 -0.426 -3.682 1.00 98.12 158 TRP A CA 1
ATOM 1206 C C . TRP A 1 158 ? 20.743 1.019 -3.403 1.00 98.12 158 TRP A C 1
ATOM 1208 O O . TRP A 1 158 ? 21.911 1.380 -3.522 1.00 98.12 158 TRP A O 1
ATOM 1218 N N . GLU A 1 159 ? 19.774 1.811 -2.965 1.00 97.31 159 GLU A N 1
ATOM 1219 C CA . GLU A 1 159 ? 19.962 3.135 -2.383 1.00 97.31 159 GLU A CA 1
ATOM 1220 C C . GLU A 1 159 ? 19.365 3.103 -0.973 1.00 97.31 159 GLU A C 1
ATOM 1222 O O . GLU A 1 159 ? 18.147 3.200 -0.792 1.00 97.31 159 GLU A O 1
ATOM 1227 N N . SER A 1 160 ? 20.220 2.898 0.034 1.00 96.19 160 SER A N 1
ATOM 1228 C CA . SER A 1 160 ? 19.795 2.611 1.413 1.00 96.19 160 SER A CA 1
ATOM 1229 C C . SER A 1 160 ? 18.795 1.441 1.446 1.00 96.19 160 SER A C 1
ATOM 1231 O O . SER A 1 160 ? 19.127 0.348 0.992 1.00 96.19 160 SER A O 1
ATOM 1233 N N . ASP A 1 161 ? 17.567 1.655 1.927 1.00 97.31 161 ASP A N 1
ATOM 1234 C CA . ASP A 1 161 ? 16.536 0.615 2.030 1.00 97.31 161 ASP A CA 1
ATOM 1235 C C . ASP A 1 161 ? 15.694 0.437 0.756 1.00 97.31 161 ASP A C 1
ATOM 1237 O O . ASP A 1 161 ? 14.746 -0.366 0.728 1.00 97.31 161 ASP A O 1
ATOM 1241 N N . PHE A 1 162 ? 15.991 1.208 -0.291 1.00 98.06 162 PHE A N 1
ATOM 1242 C CA . PHE A 1 162 ? 15.243 1.217 -1.538 1.00 98.06 162 PHE A CA 1
ATOM 1243 C C . PHE A 1 162 ? 15.988 0.463 -2.632 1.00 98.06 162 PHE A C 1
ATOM 1245 O O . PHE A 1 162 ? 17.170 0.677 -2.876 1.00 98.06 162 PHE A O 1
ATOM 1252 N N . LEU A 1 163 ? 15.251 -0.391 -3.337 1.00 98.19 163 LEU A N 1
ATOM 1253 C CA . LEU A 1 163 ? 15.718 -1.032 -4.556 1.00 98.19 163 LEU A CA 1
ATOM 1254 C C . LEU A 1 163 ? 15.291 -0.176 -5.752 1.00 98.19 163 LEU A C 1
ATOM 1256 O O . LEU A 1 163 ? 14.126 0.223 -5.838 1.00 98.19 163 LEU A O 1
ATOM 1260 N N . MET A 1 164 ? 16.220 0.117 -6.657 1.00 98.38 164 MET A N 1
ATOM 1261 C CA . MET A 1 164 ? 16.075 1.156 -7.676 1.00 98.38 164 MET A CA 1
ATOM 1262 C C . MET A 1 164 ? 16.447 0.643 -9.070 1.00 98.38 164 MET A C 1
ATOM 1264 O O . MET A 1 164 ? 17.472 -0.003 -9.275 1.00 98.38 164 MET A O 1
ATOM 1268 N N . CYS A 1 165 ? 15.618 0.981 -10.057 1.00 98.31 165 CYS A N 1
ATOM 1269 C CA . CYS A 1 165 ? 15.943 0.893 -11.475 1.00 98.31 165 CYS A CA 1
ATOM 1270 C C . CYS A 1 165 ? 16.582 2.209 -11.933 1.00 98.31 165 CYS A C 1
ATOM 1272 O O . CYS A 1 165 ? 15.885 3.213 -12.108 1.00 98.31 165 CYS A O 1
ATOM 1274 N N . VAL A 1 166 ? 17.881 2.173 -12.222 1.00 96.75 166 VAL A N 1
ATOM 1275 C CA . VAL A 1 166 ? 18.669 3.345 -12.646 1.00 96.75 166 VAL A CA 1
ATOM 1276 C C . VAL A 1 166 ? 18.562 3.662 -14.143 1.00 96.75 166 VAL A C 1
ATOM 1278 O O . VAL A 1 166 ? 19.030 4.702 -14.600 1.00 96.75 166 VAL A O 1
ATOM 1281 N N . ASN A 1 167 ? 17.891 2.809 -14.928 1.00 95.88 167 ASN A N 1
ATOM 1282 C CA . ASN A 1 167 ? 17.660 3.032 -16.359 1.00 95.88 167 ASN A CA 1
ATOM 1283 C C . ASN A 1 167 ? 16.550 4.076 -16.615 1.00 95.88 167 ASN A C 1
ATOM 1285 O O . ASN A 1 167 ? 15.488 3.793 -17.173 1.00 95.88 167 ASN A O 1
ATOM 1289 N N . HIS A 1 168 ? 16.779 5.309 -16.164 1.00 90.81 168 HIS A N 1
ATOM 1290 C CA . HIS A 1 168 ? 15.784 6.383 -16.148 1.00 90.81 168 HIS A CA 1
ATOM 1291 C C . HIS A 1 168 ? 15.330 6.860 -17.531 1.00 90.81 168 HIS A C 1
ATOM 1293 O O . HIS A 1 168 ? 14.259 7.473 -17.629 1.00 90.81 168 HIS A O 1
ATOM 1299 N N . ALA A 1 169 ? 16.152 6.635 -18.559 1.00 86.00 169 ALA A N 1
ATOM 1300 C CA . ALA A 1 169 ? 15.925 7.114 -19.918 1.00 86.00 169 ALA A CA 1
ATOM 1301 C C . ALA A 1 169 ? 15.087 6.141 -20.759 1.00 86.00 169 ALA A C 1
ATOM 1303 O O . ALA A 1 169 ? 14.296 6.591 -21.585 1.00 86.00 169 ALA A O 1
ATOM 1304 N N . ILE A 1 170 ? 15.251 4.829 -20.554 1.00 90.38 170 ILE A N 1
ATOM 1305 C CA . ILE A 1 170 ? 14.694 3.808 -21.455 1.00 90.38 170 ILE A CA 1
ATOM 1306 C C . ILE A 1 170 ? 13.608 2.977 -20.764 1.00 90.38 170 ILE A C 1
ATOM 1308 O O . ILE A 1 170 ? 12.692 2.506 -21.437 1.00 90.38 170 ILE A O 1
ATOM 1312 N N . CYS A 1 171 ? 13.650 2.842 -19.431 1.00 97.44 171 CYS A N 1
ATOM 1313 C CA . CYS A 1 171 ? 12.726 1.981 -18.694 1.00 97.44 171 CYS A CA 1
ATOM 1314 C C . CYS A 1 171 ? 11.248 2.323 -18.990 1.00 97.44 171 CYS A C 1
ATOM 1316 O O . CYS A 1 171 ? 10.796 3.417 -18.625 1.00 97.44 171 CYS A O 1
ATOM 1318 N N . PRO A 1 172 ? 10.471 1.399 -19.601 1.00 96.81 172 PRO A N 1
ATOM 1319 C CA . PRO A 1 172 ? 9.095 1.661 -20.019 1.00 96.81 172 PRO A CA 1
ATOM 1320 C C . PRO A 1 172 ? 8.207 2.167 -18.883 1.00 96.81 172 PRO A C 1
ATOM 1322 O O . PRO A 1 172 ? 7.537 3.188 -19.031 1.00 96.81 172 PRO A O 1
ATOM 1325 N N . ALA A 1 173 ? 8.252 1.514 -17.717 1.00 97.06 173 ALA A N 1
ATOM 1326 C CA . ALA A 1 173 ? 7.460 1.912 -16.555 1.00 97.06 173 ALA A CA 1
ATOM 1327 C C . ALA A 1 173 ? 7.791 3.333 -16.073 1.00 97.06 173 ALA A C 1
ATOM 1329 O O . ALA A 1 173 ? 6.891 4.087 -15.693 1.00 97.06 173 ALA A O 1
ATOM 1330 N N . GLN A 1 174 ? 9.066 3.732 -16.129 1.00 97.38 174 GLN A N 1
ATOM 1331 C CA . GLN A 1 174 ? 9.474 5.084 -15.754 1.00 97.38 174 GLN A CA 1
ATOM 1332 C C . GLN A 1 174 ? 9.015 6.120 -16.775 1.00 97.38 174 GLN A C 1
ATOM 1334 O O . GLN A 1 174 ? 8.472 7.149 -16.382 1.00 97.38 174 GLN A O 1
ATOM 1339 N N . VAL A 1 175 ? 9.199 5.857 -18.071 1.00 96.25 175 VAL A N 1
ATOM 1340 C CA . VAL A 1 175 ? 8.787 6.776 -19.143 1.00 96.25 175 VAL A CA 1
ATOM 1341 C C . VAL A 1 175 ? 7.271 6.983 -19.121 1.00 96.25 175 VAL A C 1
ATOM 1343 O O . VAL A 1 175 ? 6.811 8.120 -19.004 1.00 96.25 175 VAL A O 1
ATOM 1346 N N . ILE A 1 176 ? 6.498 5.891 -19.123 1.00 96.69 176 ILE A N 1
ATOM 1347 C CA . ILE A 1 176 ? 5.030 5.924 -19.043 1.00 96.69 176 ILE A CA 1
ATOM 1348 C C . ILE A 1 176 ? 4.587 6.649 -17.767 1.00 96.69 176 ILE A C 1
ATOM 1350 O O . ILE A 1 176 ? 3.745 7.545 -17.815 1.00 96.69 176 ILE A O 1
ATOM 1354 N N . GLY A 1 177 ? 5.184 6.309 -16.620 1.00 95.88 177 GLY A N 1
ATOM 1355 C CA . GLY A 1 177 ? 4.851 6.925 -15.339 1.00 95.88 177 GLY A CA 1
ATOM 1356 C C . GLY A 1 177 ? 5.153 8.426 -15.284 1.00 95.88 177 GLY A C 1
ATOM 1357 O O . GLY A 1 177 ? 4.360 9.183 -14.726 1.00 95.88 177 GLY A O 1
ATOM 1358 N N . LYS A 1 178 ? 6.273 8.878 -15.864 1.00 95.12 178 LYS A N 1
ATOM 1359 C CA . LYS A 1 178 ? 6.650 10.302 -15.941 1.00 95.12 178 LYS A CA 1
ATOM 1360 C C . LYS A 1 178 ? 5.697 11.081 -16.844 1.00 95.12 178 LYS A C 1
ATOM 1362 O O . LYS A 1 178 ? 5.223 12.137 -16.435 1.00 95.12 178 LYS A O 1
ATOM 1367 N N . MET A 1 179 ? 5.381 10.548 -18.025 1.00 94.44 179 MET A N 1
ATOM 1368 C CA . MET A 1 179 ? 4.449 11.176 -18.967 1.00 94.44 179 MET A CA 1
ATOM 1369 C C . MET A 1 179 ? 3.039 11.283 -18.370 1.00 94.44 179 MET A C 1
ATOM 1371 O O . MET A 1 179 ? 2.470 12.369 -18.343 1.00 94.44 179 MET A O 1
ATOM 1375 N N . ALA A 1 180 ? 2.505 10.198 -17.801 1.00 94.69 180 ALA A N 1
ATOM 1376 C CA . ALA A 1 180 ? 1.190 10.219 -17.155 1.00 94.69 180 ALA A CA 1
ATOM 1377 C C . ALA A 1 180 ? 1.148 11.192 -15.963 1.00 94.69 180 ALA A C 1
ATOM 1379 O O . ALA A 1 180 ? 0.170 11.912 -15.766 1.00 94.69 180 ALA A O 1
ATOM 1380 N N . TYR A 1 181 ? 2.225 11.246 -15.171 1.00 94.62 181 TYR A N 1
ATOM 1381 C CA . TYR A 1 181 ? 2.329 12.193 -14.063 1.00 94.62 181 TYR A CA 1
ATOM 1382 C C . TYR A 1 181 ? 2.356 13.650 -14.540 1.00 94.62 181 TYR A C 1
ATOM 1384 O O . TYR A 1 181 ? 1.713 14.489 -13.919 1.00 94.62 181 TYR A O 1
ATOM 1392 N N . PHE A 1 182 ? 3.047 13.952 -15.642 1.00 94.00 182 PHE A N 1
ATOM 1393 C CA . PHE A 1 182 ? 3.088 15.299 -16.212 1.00 94.00 182 PHE A CA 1
ATOM 1394 C C . PHE A 1 182 ? 1.687 15.819 -16.561 1.00 94.00 182 PHE A C 1
ATOM 1396 O O . PHE A 1 182 ? 1.292 16.875 -16.068 1.00 94.00 182 PHE A O 1
ATOM 1403 N N . PHE A 1 183 ? 0.898 15.052 -17.321 1.00 92.81 183 PHE A N 1
ATOM 1404 C CA . PHE A 1 183 ? -0.468 15.458 -17.673 1.00 92.81 183 PHE A CA 1
ATOM 1405 C C . PHE A 1 183 ? -1.392 15.536 -16.454 1.00 92.81 183 PHE A C 1
ATOM 1407 O O . PHE A 1 183 ? -2.193 16.463 -16.355 1.00 92.81 183 PHE A O 1
ATOM 1414 N N . LYS A 1 184 ? -1.223 14.633 -15.476 1.00 91.31 184 LYS A N 1
ATOM 1415 C CA . LYS A 1 184 ? -1.955 14.703 -14.203 1.00 91.31 184 LYS A CA 1
ATOM 1416 C C . LYS A 1 184 ? -1.700 16.016 -13.456 1.00 91.31 184 LYS A C 1
ATOM 1418 O O . LYS A 1 184 ? -2.628 16.553 -12.863 1.00 91.31 184 LYS A O 1
ATOM 1423 N N . ILE A 1 185 ? -0.458 16.506 -13.441 1.00 91.81 185 ILE A N 1
ATOM 1424 C CA . ILE A 1 185 ? -0.099 17.754 -12.750 1.00 91.81 185 ILE A CA 1
ATOM 1425 C C . ILE A 1 185 ? -0.584 18.987 -13.513 1.00 91.81 185 ILE A C 1
ATOM 1427 O O . ILE A 1 185 ? -1.005 19.946 -12.876 1.00 91.81 185 ILE A O 1
ATOM 1431 N N . LEU A 1 186 ? -0.572 18.958 -14.849 1.00 90.69 186 LEU A N 1
ATOM 1432 C CA . LEU A 1 186 ? -1.132 20.049 -15.651 1.00 90.69 186 LEU A CA 1
ATOM 1433 C C . LEU A 1 186 ? -2.639 20.239 -15.434 1.00 90.69 186 LEU A C 1
ATOM 1435 O O . LEU A 1 186 ? -3.117 21.354 -15.606 1.00 90.69 186 LEU A O 1
ATOM 1439 N N . ALA A 1 187 ? -3.370 19.174 -15.080 1.00 78.88 187 ALA A N 1
ATOM 1440 C CA . ALA A 1 187 ? -4.791 19.159 -14.699 1.00 78.88 187 ALA A CA 1
ATOM 1441 C C . ALA A 1 187 ? -5.808 19.710 -15.728 1.00 78.88 187 ALA A C 1
ATOM 1443 O O . ALA A 1 187 ? -7.005 19.590 -15.504 1.00 78.88 187 ALA A O 1
ATOM 1444 N N . ASN A 1 188 ? -5.351 20.241 -16.867 1.00 78.00 188 ASN A N 1
ATOM 1445 C CA . ASN A 1 188 ? -6.187 20.819 -17.926 1.00 78.00 188 ASN A CA 1
ATOM 1446 C C . ASN A 1 188 ? -6.337 19.912 -19.163 1.00 78.00 188 ASN A C 1
ATOM 1448 O O . ASN A 1 188 ? -6.882 20.347 -20.171 1.00 78.00 188 ASN A O 1
ATOM 1452 N N . ASN A 1 189 ? -5.817 18.680 -19.121 1.00 79.44 189 ASN A N 1
ATOM 1453 C CA . ASN A 1 189 ? -5.829 17.752 -20.254 1.00 79.44 189 ASN A CA 1
ATOM 1454 C C . ASN A 1 189 ? -6.362 16.381 -19.824 1.00 79.44 189 ASN A C 1
ATOM 1456 O O . ASN A 1 189 ? -5.623 15.565 -19.263 1.00 79.44 189 ASN A O 1
ATOM 1460 N N . ASP A 1 190 ? -7.633 16.123 -20.120 1.00 82.25 190 ASP A N 1
ATOM 1461 C CA . ASP A 1 190 ? -8.246 14.810 -19.933 1.00 82.25 190 ASP A CA 1
ATOM 1462 C C . ASP A 1 190 ? -7.790 13.816 -21.013 1.00 82.25 190 ASP A C 1
ATOM 1464 O O . ASP A 1 190 ? -7.324 14.182 -22.090 1.00 82.25 190 ASP A O 1
ATOM 1468 N N . GLY A 1 191 ? -7.893 12.519 -20.717 1.00 88.50 191 GLY A N 1
ATOM 1469 C CA . GLY A 1 191 ? -7.576 11.448 -21.671 1.00 88.50 191 GLY A CA 1
ATOM 1470 C C . GLY A 1 191 ? -6.127 10.946 -21.652 1.00 88.50 191 GLY A C 1
ATOM 1471 O O . GLY A 1 191 ? -5.873 9.853 -22.152 1.00 88.50 191 GLY A O 1
ATOM 1472 N N . PHE A 1 192 ? -5.189 11.631 -20.989 1.00 92.25 192 PHE A N 1
ATOM 1473 C CA . PHE A 1 192 ? -3.779 11.209 -20.868 1.00 92.25 192 PHE A CA 1
ATOM 1474 C C . PHE A 1 192 ? -3.492 10.327 -19.635 1.00 92.25 192 PHE A C 1
ATOM 1476 O O . PHE A 1 192 ? -2.477 10.465 -18.948 1.00 92.25 192 PHE A O 1
ATOM 1483 N N . GLY A 1 193 ? -4.396 9.387 -19.344 1.00 91.81 193 GLY A N 1
ATOM 1484 C CA . GLY A 1 193 ? -4.197 8.376 -18.303 1.00 91.81 193 GLY A CA 1
ATOM 1485 C C . GLY A 1 193 ? -3.139 7.327 -18.675 1.00 91.81 193 GLY A C 1
ATOM 1486 O O . GLY A 1 193 ? -2.675 7.257 -19.813 1.00 91.81 193 GLY A O 1
ATOM 1487 N N . ILE A 1 194 ? -2.794 6.449 -17.722 1.00 93.56 194 ILE A N 1
ATOM 1488 C CA . ILE A 1 194 ? -1.767 5.399 -17.904 1.00 93.56 194 ILE A CA 1
ATOM 1489 C C . ILE A 1 194 ? -2.021 4.556 -19.163 1.00 93.56 194 ILE A C 1
ATOM 1491 O O . ILE A 1 194 ? -1.081 4.283 -19.903 1.00 93.56 194 ILE A O 1
ATOM 1495 N N . ALA A 1 195 ? -3.273 4.169 -19.428 1.00 94.88 195 ALA A N 1
ATOM 1496 C CA . ALA A 1 195 ? -3.622 3.352 -20.591 1.00 94.88 195 ALA A CA 1
ATOM 1497 C C . ALA A 1 195 ? -3.320 4.063 -21.922 1.00 94.88 195 ALA A C 1
ATOM 1499 O O . ALA A 1 195 ? -2.733 3.463 -22.820 1.00 94.88 195 ALA A O 1
ATOM 1500 N N . THR A 1 196 ? -3.669 5.347 -22.038 1.00 95.31 196 THR A N 1
ATOM 1501 C CA . THR A 1 196 ? -3.395 6.151 -23.237 1.00 95.31 196 THR A CA 1
ATOM 1502 C C . THR A 1 196 ? -1.900 6.354 -23.425 1.00 95.31 196 THR A C 1
ATOM 1504 O O . THR A 1 196 ? -1.376 6.079 -24.498 1.00 95.31 196 THR A O 1
ATOM 1507 N N . ILE A 1 197 ? -1.185 6.751 -22.369 1.00 95.75 197 ILE A N 1
ATOM 1508 C CA . ILE A 1 197 ? 0.270 6.931 -22.427 1.00 95.75 197 ILE A CA 1
ATOM 1509 C C . ILE A 1 197 ? 0.979 5.627 -22.802 1.00 95.75 197 ILE A C 1
ATOM 1511 O O . ILE A 1 197 ? 1.930 5.653 -23.580 1.00 95.75 197 ILE A O 1
ATOM 1515 N N . LYS A 1 198 ? 0.505 4.480 -22.303 1.00 95.81 198 LYS A N 1
ATOM 1516 C CA . LYS A 1 198 ? 1.038 3.171 -22.690 1.00 95.81 198 LYS A CA 1
ATOM 1517 C C . LYS A 1 198 ? 0.864 2.910 -24.191 1.00 95.81 198 LYS A C 1
ATOM 1519 O O . LYS A 1 198 ? 1.827 2.493 -24.820 1.00 95.81 198 LYS A O 1
ATOM 1524 N N . LYS A 1 199 ? -0.292 3.239 -24.781 1.00 96.56 199 LYS A N 1
ATOM 1525 C CA . LYS A 1 199 ? -0.497 3.142 -26.239 1.00 96.56 199 LYS A CA 1
ATOM 1526 C C . LYS A 1 199 ? 0.453 4.052 -27.016 1.00 96.56 199 LYS A C 1
ATOM 1528 O O . LYS A 1 199 ? 1.047 3.609 -27.992 1.00 96.56 199 LYS A O 1
ATOM 1533 N N . LEU A 1 200 ? 0.638 5.299 -26.578 1.00 95.62 200 LEU A N 1
ATOM 1534 C CA . LEU A 1 200 ? 1.605 6.214 -27.202 1.00 95.62 200 LEU A CA 1
ATOM 1535 C C . LEU A 1 200 ? 3.028 5.636 -27.128 1.00 95.62 200 LEU A C 1
ATOM 1537 O O . LEU A 1 200 ? 3.765 5.656 -28.114 1.00 95.62 200 LEU A O 1
ATOM 1541 N N . TYR A 1 201 ? 3.386 5.038 -25.989 1.00 95.19 201 TYR A N 1
ATOM 1542 C CA . TYR A 1 201 ? 4.646 4.319 -25.832 1.00 95.19 201 TYR A CA 1
ATOM 1543 C C . TYR A 1 201 ? 4.744 3.108 -26.776 1.00 95.19 201 TYR A C 1
ATOM 1545 O O . TYR A 1 201 ? 5.758 2.905 -27.437 1.00 95.19 201 TYR A O 1
ATOM 1553 N N . GLU A 1 202 ? 3.700 2.312 -26.944 1.00 95.00 202 GLU A N 1
ATOM 1554 C CA . GLU A 1 202 ? 3.712 1.209 -27.917 1.00 95.00 202 GLU A CA 1
ATOM 1555 C C . GLU A 1 202 ? 3.932 1.712 -29.361 1.00 95.00 202 GLU A C 1
ATOM 1557 O O . GLU A 1 202 ? 4.607 1.045 -30.139 1.00 95.00 202 GLU A O 1
ATOM 1562 N N . HIS A 1 203 ? 3.505 2.940 -29.680 1.00 96.25 203 HIS A N 1
ATOM 1563 C CA . HIS A 1 203 ? 3.664 3.582 -30.995 1.00 96.25 203 HIS A CA 1
ATOM 1564 C C . HIS A 1 203 ? 4.908 4.486 -31.120 1.00 96.25 203 HIS A C 1
ATOM 1566 O O . HIS A 1 203 ? 4.970 5.360 -31.979 1.00 96.25 203 HIS A O 1
ATOM 1572 N N . GLY A 1 204 ? 5.923 4.297 -30.272 1.00 94.69 204 GLY A N 1
ATOM 1573 C CA . GLY A 1 204 ? 7.217 4.983 -30.421 1.00 94.69 204 GLY A CA 1
ATOM 1574 C C . GLY A 1 204 ? 7.323 6.371 -29.773 1.00 94.69 204 GLY A C 1
ATOM 1575 O O . GLY A 1 204 ? 8.409 6.950 -29.760 1.00 94.69 204 GLY A O 1
ATOM 1576 N N . ILE A 1 205 ? 6.260 6.884 -29.147 1.00 95.19 205 ILE A N 1
ATOM 1577 C CA . ILE A 1 205 ? 6.316 8.142 -28.390 1.00 95.19 205 ILE A CA 1
ATOM 1578 C C . ILE A 1 205 ? 6.983 7.880 -27.035 1.00 95.19 205 ILE A C 1
ATOM 1580 O O . ILE A 1 205 ? 6.537 7.056 -26.239 1.00 95.19 205 ILE A O 1
ATOM 1584 N N . ARG A 1 206 ? 8.113 8.537 -26.773 1.00 92.81 206 ARG A N 1
ATOM 1585 C CA . ARG A 1 206 ? 8.951 8.337 -25.573 1.00 92.81 206 ARG A CA 1
ATOM 1586 C C . ARG A 1 206 ? 9.094 9.600 -24.727 1.00 92.81 206 ARG A C 1
ATOM 1588 O O . ARG A 1 206 ? 9.575 9.526 -23.600 1.00 92.81 206 ARG A O 1
ATOM 1595 N N . LYS A 1 207 ? 8.730 10.763 -25.268 1.00 92.50 207 LYS A N 1
ATOM 1596 C CA . LYS A 1 207 ? 8.865 12.069 -24.618 1.00 92.50 207 LYS A CA 1
ATOM 1597 C C . LYS A 1 207 ? 7.583 12.872 -24.779 1.00 92.50 207 LYS A C 1
ATOM 1599 O O . LYS A 1 207 ? 6.868 12.718 -25.759 1.00 92.50 207 LYS A O 1
ATOM 1604 N N . ILE A 1 208 ? 7.340 13.773 -23.832 1.00 91.19 208 ILE A N 1
ATOM 1605 C CA . ILE A 1 208 ? 6.185 14.681 -23.862 1.00 91.19 208 ILE A CA 1
ATOM 1606 C C . ILE A 1 208 ? 6.230 15.588 -25.095 1.00 91.19 208 ILE A C 1
ATOM 1608 O O . ILE A 1 208 ? 5.202 15.811 -25.705 1.00 91.19 208 ILE A O 1
ATOM 1612 N N . SER A 1 209 ? 7.417 16.039 -25.513 1.00 92.56 209 SER A N 1
ATOM 1613 C CA . SER A 1 209 ? 7.599 16.908 -26.687 1.00 92.56 209 SER A CA 1
ATOM 1614 C C . SER A 1 209 ? 7.270 16.250 -28.036 1.00 92.56 209 SER A C 1
ATOM 1616 O O . SER A 1 209 ? 7.473 16.871 -29.071 1.00 92.56 209 SER A O 1
ATOM 1618 N N . GLN A 1 210 ? 6.890 14.971 -28.038 1.00 91.69 210 GLN A N 1
ATOM 1619 C CA . GLN A 1 210 ? 6.485 14.217 -29.228 1.00 91.69 210 GLN A CA 1
ATOM 1620 C C . GLN A 1 210 ? 4.958 14.042 -29.313 1.00 91.69 210 GLN A C 1
ATOM 1622 O O . GLN A 1 210 ? 4.487 13.395 -30.245 1.00 91.69 210 GLN A O 1
ATOM 1627 N N . ILE A 1 211 ? 4.220 14.551 -28.320 1.00 86.81 211 ILE A N 1
ATOM 1628 C CA . ILE A 1 211 ? 2.754 14.639 -28.277 1.00 86.81 211 ILE A CA 1
ATOM 1629 C C . ILE A 1 211 ? 2.379 16.059 -28.681 1.00 86.81 211 ILE A C 1
ATOM 1631 O O . ILE A 1 211 ? 1.476 16.189 -29.531 1.00 86.81 211 ILE A O 1
#

pLDDT: mean 92.94, std 6.69, range [61.69, 98.5]

Radius of gyration: 23.49 Å; Cα contacts (8 Å, |Δi|>4): 373; chains: 1; bounding box: 51×49×65 Å

Sequence (211 aa):
QLPIWLGDINTLTTQFEKIVTDILATVDFDVDGVVFEVTNESLKTQMGANRKFHRWQIAFKENKDKAQVKVLSVTPQVGRTGKITPVAELEPTLLSGATIVRATGHHYGLVKEQGLGAGSIIELTRSGLVIPKINKVLKSAAVDIPDHCPSCGEKLQWESDFLMCVNHAICPAQVIGKMAYFFKILANNDGFGIATIKKLYEHGIRKISQI

Mean predicted aligned error: 8.58 Å